Protein AF-A0A5J4URF2-F1 (afdb_monomer_lite)

Structure (mmCIF, N/CA/C/O backbone):
data_AF-A0A5J4URF2-F1
#
_entry.id   AF-A0A5J4URF2-F1
#
loop_
_atom_site.group_PDB
_atom_site.id
_atom_site.type_symbol
_atom_site.label_atom_id
_atom_site.label_alt_id
_atom_site.label_comp_id
_atom_site.label_asym_id
_atom_site.label_entity_id
_atom_site.label_seq_id
_atom_site.pdbx_PDB_ins_code
_atom_site.Cartn_x
_atom_site.Cartn_y
_atom_site.Cartn_z
_atom_site.occupancy
_atom_site.B_iso_or_equiv
_atom_site.auth_seq_id
_atom_site.auth_comp_id
_atom_site.auth_asym_id
_atom_site.auth_atom_id
_atom_site.pdbx_PDB_model_num
ATOM 1 N N . MET A 1 1 ? 45.877 13.436 46.950 1.00 54.88 1 MET A N 1
ATOM 2 C CA . MET A 1 1 ? 46.462 13.898 45.671 1.00 54.88 1 MET A CA 1
ATOM 3 C C . MET A 1 1 ? 46.205 12.931 44.508 1.00 54.88 1 MET A C 1
ATOM 5 O O . MET A 1 1 ? 45.779 13.391 43.462 1.00 54.88 1 MET A O 1
ATOM 9 N N . ASN A 1 2 ? 46.354 11.608 44.682 1.00 59.88 2 ASN A N 1
ATOM 10 C CA . ASN A 1 2 ? 46.190 10.628 43.587 1.00 59.88 2 ASN A CA 1
ATOM 11 C C . ASN A 1 2 ? 44.758 10.496 43.010 1.00 59.88 2 ASN A C 1
ATOM 13 O O . ASN A 1 2 ? 44.591 10.401 41.800 1.00 59.88 2 ASN A O 1
ATOM 17 N N . LYS A 1 3 ? 43.712 10.556 43.850 1.00 59.31 3 LYS A N 1
ATOM 18 C CA . LYS A 1 3 ? 42.309 10.376 43.410 1.00 59.31 3 LYS A CA 1
ATOM 19 C C . LYS A 1 3 ? 41.793 11.501 42.500 1.00 59.31 3 LYS A C 1
ATOM 21 O O . LYS A 1 3 ? 41.045 11.244 41.567 1.00 59.31 3 LYS A O 1
ATOM 26 N N . THR A 1 4 ? 42.225 12.736 42.748 1.00 60.03 4 THR A N 1
ATOM 27 C CA . THR A 1 4 ? 41.824 13.920 41.971 1.00 60.03 4 THR A CA 1
ATOM 28 C C . THR A 1 4 ? 42.424 13.900 40.563 1.00 60.03 4 THR A C 1
ATOM 30 O O . THR A 1 4 ? 41.741 14.211 39.598 1.00 60.03 4 THR A O 1
ATOM 33 N N . ILE A 1 5 ? 43.679 13.458 40.426 1.00 67.00 5 ILE A N 1
ATOM 34 C CA . ILE A 1 5 ? 44.355 13.325 39.124 1.00 67.00 5 ILE A CA 1
ATOM 35 C C . ILE A 1 5 ? 43.702 12.221 38.277 1.00 67.00 5 ILE A C 1
ATOM 37 O O . ILE A 1 5 ? 43.545 12.377 37.068 1.00 67.00 5 ILE A O 1
ATOM 41 N N . GLN A 1 6 ? 43.280 11.123 38.910 1.00 63.72 6 GLN A N 1
ATOM 42 C CA . GLN A 1 6 ? 42.566 10.032 38.241 1.00 63.72 6 GLN A CA 1
ATOM 43 C C . GLN A 1 6 ? 41.174 10.452 37.751 1.00 63.72 6 GLN A C 1
ATOM 45 O O . GLN A 1 6 ? 40.788 10.083 36.648 1.00 63.72 6 GLN A O 1
ATOM 50 N N . PHE A 1 7 ? 40.457 11.271 38.528 1.00 68.81 7 PHE A N 1
ATOM 51 C CA . PHE A 1 7 ? 39.162 11.827 38.129 1.00 68.81 7 PHE A CA 1
ATOM 52 C C . PHE A 1 7 ? 39.271 12.687 36.859 1.00 68.81 7 PHE A C 1
ATOM 54 O O . PHE A 1 7 ? 38.557 12.439 35.893 1.00 68.81 7 PHE A O 1
ATOM 61 N N . PHE A 1 8 ? 40.223 13.627 36.815 1.00 66.50 8 PHE A N 1
ATOM 62 C CA . PHE A 1 8 ? 40.416 14.489 35.642 1.00 66.50 8 PHE A CA 1
ATOM 63 C C . PHE A 1 8 ? 40.902 13.731 34.400 1.00 66.50 8 PHE A C 1
ATOM 65 O O . PHE A 1 8 ? 40.504 14.076 33.291 1.00 66.50 8 PHE A O 1
ATOM 72 N N . ARG A 1 9 ? 41.722 12.680 34.562 1.00 67.50 9 ARG A N 1
ATOM 73 C CA . ARG A 1 9 ? 42.101 11.799 33.442 1.00 67.50 9 ARG A CA 1
ATOM 74 C C . ARG A 1 9 ? 40.901 11.049 32.875 1.00 67.50 9 ARG A C 1
ATOM 76 O O . ARG A 1 9 ? 40.710 11.062 31.667 1.00 67.50 9 ARG A O 1
ATOM 83 N N . ASN A 1 10 ? 40.080 10.457 33.740 1.00 70.75 10 ASN A N 1
ATOM 84 C CA . ASN A 1 10 ? 38.896 9.721 33.305 1.00 70.75 10 ASN A CA 1
ATOM 85 C C . ASN A 1 10 ? 37.892 10.641 32.597 1.00 70.75 10 ASN A C 1
ATOM 87 O O . ASN A 1 10 ? 37.357 10.256 31.564 1.00 70.75 10 ASN A O 1
ATOM 91 N N . GLN A 1 11 ? 37.688 11.859 33.111 1.00 73.12 11 GLN A N 1
ATOM 92 C CA . GLN A 1 11 ? 36.811 12.853 32.492 1.00 73.12 11 GLN A CA 1
ATOM 93 C C . GLN A 1 11 ? 37.327 13.291 31.112 1.00 73.12 11 GLN A C 1
ATOM 95 O O . GLN A 1 11 ? 36.562 13.332 30.154 1.00 73.12 11 GLN A O 1
ATOM 100 N N . TYR A 1 12 ? 38.635 13.538 30.981 1.00 75.50 12 TYR A N 1
ATOM 101 C CA . TYR A 1 12 ? 39.245 13.883 29.695 1.00 75.50 12 TYR A CA 1
ATOM 102 C C . TYR A 1 12 ? 39.128 12.744 28.668 1.00 75.50 12 TYR A C 1
ATOM 104 O O . TYR A 1 12 ? 38.829 12.991 27.501 1.00 75.50 12 TYR A O 1
ATOM 112 N N . ASP A 1 13 ? 39.316 11.493 29.096 1.00 77.00 13 ASP A N 1
ATOM 113 C CA . ASP A 1 13 ? 39.158 10.316 28.234 1.00 77.00 13 ASP A CA 1
ATOM 114 C C . ASP A 1 13 ? 37.695 10.110 27.792 1.00 77.00 13 ASP A C 1
ATOM 116 O O . ASP A 1 13 ? 37.441 9.676 26.662 1.00 77.00 13 ASP A O 1
A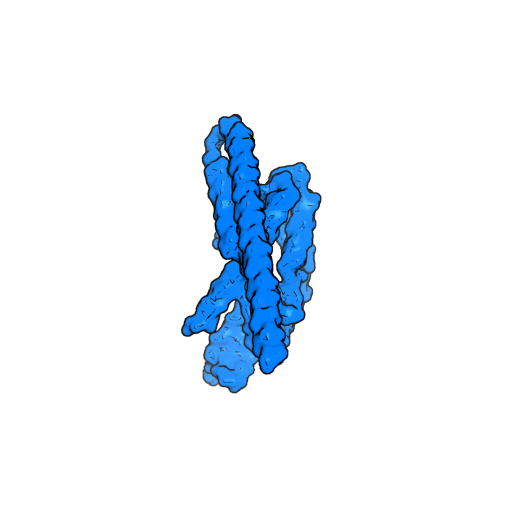TOM 120 N N . GLU A 1 14 ? 36.726 10.437 28.651 1.00 75.38 14 GLU A N 1
ATOM 121 C CA . GLU A 1 14 ? 35.294 10.420 28.329 1.00 75.38 14 GLU A CA 1
ATOM 122 C C . GLU A 1 14 ? 34.916 11.518 27.329 1.00 75.38 14 GLU A C 1
ATOM 124 O O . GLU A 1 14 ? 34.272 11.239 26.314 1.00 75.38 14 GLU A O 1
ATOM 129 N N . ASP A 1 15 ? 35.381 12.746 27.557 1.00 79.56 15 ASP A N 1
ATOM 130 C CA . ASP A 1 15 ? 35.155 13.881 26.662 1.00 79.56 15 ASP A CA 1
ATOM 131 C C . ASP A 1 15 ? 35.771 13.629 25.279 1.00 79.56 15 ASP A C 1
ATOM 133 O O . ASP A 1 15 ? 35.144 13.898 24.249 1.00 79.56 15 ASP A O 1
ATOM 137 N N . LEU A 1 16 ? 36.961 13.022 25.234 1.00 81.62 16 LEU A N 1
ATOM 138 C CA . LEU A 1 16 ? 37.627 12.655 23.987 1.00 81.62 16 LEU A CA 1
ATOM 139 C C . LEU A 1 16 ? 36.856 11.568 23.220 1.00 81.62 16 LEU A C 1
ATOM 141 O O . LEU A 1 16 ? 36.752 11.635 21.991 1.00 81.62 16 LEU A O 1
ATOM 145 N N . LYS A 1 17 ? 36.283 10.578 23.918 1.00 78.56 17 LYS A N 1
ATOM 146 C CA . LYS A 1 17 ? 35.405 9.562 23.307 1.00 78.56 17 LYS A CA 1
ATOM 147 C C . LYS A 1 17 ? 34.120 10.182 22.766 1.00 78.56 17 LYS A C 1
ATOM 149 O O . LYS A 1 17 ? 33.736 9.889 21.634 1.00 78.56 17 LYS A O 1
ATOM 154 N N . ASN A 1 18 ? 33.490 11.067 23.534 1.00 80.81 18 ASN A N 1
ATOM 155 C CA . ASN A 1 18 ? 32.271 11.760 23.125 1.00 80.81 18 ASN A CA 1
ATOM 156 C C . ASN A 1 18 ? 32.508 12.659 21.905 1.00 80.81 18 ASN A C 1
ATOM 158 O O . ASN A 1 18 ? 31.684 12.687 20.991 1.00 80.81 18 ASN A O 1
ATOM 162 N N . TYR A 1 19 ? 33.652 13.343 21.847 1.00 78.06 19 TYR A N 1
ATOM 163 C CA . TYR A 1 19 ? 34.042 14.158 20.698 1.00 78.06 19 TYR A CA 1
ATOM 164 C C . TYR A 1 19 ? 34.224 13.321 19.423 1.00 78.06 19 TYR A C 1
ATOM 166 O O . TYR A 1 19 ? 33.688 13.670 18.372 1.00 78.06 19 TYR A O 1
ATOM 174 N N . ARG A 1 20 ? 34.906 12.170 19.517 1.00 79.19 20 ARG A N 1
ATOM 175 C CA . ARG A 1 20 ? 35.065 11.243 18.380 1.00 79.19 20 ARG A CA 1
ATOM 176 C C . ARG A 1 20 ? 33.725 10.706 17.884 1.00 79.19 20 ARG A C 1
ATOM 178 O O . ARG A 1 20 ? 33.489 10.695 16.681 1.00 79.19 20 ARG A O 1
ATOM 185 N N . LYS A 1 21 ? 32.834 10.336 18.808 1.00 80.19 21 LYS A N 1
ATOM 186 C CA . LYS A 1 21 ? 31.489 9.849 18.478 1.00 80.19 21 LYS A CA 1
ATOM 187 C C . LYS A 1 21 ? 30.651 10.918 17.767 1.00 80.19 21 LYS A C 1
ATOM 189 O O . LYS A 1 21 ? 29.946 10.607 16.816 1.00 80.19 21 LYS A O 1
ATOM 194 N N . LYS A 1 22 ? 30.764 12.187 18.179 1.00 74.50 22 LYS A N 1
ATOM 195 C CA . LYS A 1 22 ? 30.105 13.310 17.489 1.00 74.50 22 LYS A CA 1
ATOM 196 C C . LYS A 1 22 ? 30.610 13.490 16.056 1.00 74.50 22 LYS A C 1
ATOM 198 O O . LYS A 1 22 ? 29.785 13.638 15.163 1.00 74.50 22 LYS A O 1
ATOM 203 N N . GLN A 1 23 ? 31.923 13.415 15.827 1.00 76.81 23 GLN A N 1
ATOM 204 C CA . GLN A 1 23 ? 32.483 13.504 14.471 1.00 76.81 23 GLN A CA 1
ATOM 205 C C . GLN A 1 23 ? 32.052 12.342 13.568 1.00 76.81 23 GLN A C 1
ATOM 207 O O . GLN A 1 23 ? 31.897 12.512 12.364 1.00 76.81 23 GLN A O 1
ATOM 212 N N . GLU A 1 24 ? 31.886 11.146 14.128 1.00 79.19 24 GLU A N 1
ATOM 213 C CA . GLU A 1 24 ? 31.418 9.979 13.380 1.00 79.19 24 GLU A CA 1
ATOM 214 C C . GLU A 1 24 ? 29.965 10.154 12.923 1.00 79.19 24 GLU A C 1
ATOM 216 O O . GLU A 1 24 ? 29.691 10.034 11.734 1.00 79.19 24 GLU A O 1
ATOM 221 N N . ILE A 1 25 ? 29.084 10.601 13.824 1.00 79.00 25 ILE A N 1
ATOM 222 C CA . ILE A 1 25 ? 27.684 10.931 13.506 1.00 79.00 25 ILE A CA 1
ATOM 223 C C . ILE A 1 25 ? 27.591 12.046 12.453 1.00 79.00 25 ILE A C 1
ATOM 225 O O . ILE A 1 25 ? 26.731 12.016 11.576 1.00 79.00 25 ILE A O 1
ATOM 229 N N . GLU A 1 26 ? 28.451 13.060 12.538 1.00 76.00 26 GLU A N 1
ATOM 230 C CA . GLU A 1 26 ? 28.446 14.179 11.592 1.00 76.00 26 GLU A CA 1
ATOM 231 C C . GLU A 1 26 ? 28.886 13.744 10.187 1.00 76.00 26 GLU A C 1
ATOM 233 O O . GLU A 1 26 ? 28.247 14.122 9.204 1.00 76.00 26 GLU A O 1
ATOM 238 N N . ARG A 1 27 ? 29.891 12.862 10.097 1.00 79.25 27 ARG A N 1
ATOM 239 C CA . ARG A 1 27 ? 30.307 12.239 8.831 1.00 79.25 27 ARG A CA 1
ATOM 240 C C . ARG A 1 27 ? 29.228 11.338 8.243 1.00 79.25 27 ARG A C 1
ATOM 242 O O . ARG A 1 27 ? 28.993 11.393 7.042 1.00 79.25 27 ARG A O 1
ATOM 249 N N . GLU A 1 28 ? 28.539 10.548 9.062 1.00 77.06 28 GLU A N 1
ATOM 250 C CA . GLU A 1 28 ? 27.417 9.724 8.594 1.00 77.06 28 GLU A CA 1
ATOM 251 C C . GLU A 1 28 ? 26.283 10.585 8.021 1.00 77.06 28 GLU A C 1
ATOM 253 O O . GLU A 1 28 ? 25.769 10.293 6.943 1.00 77.06 28 GLU A O 1
ATOM 258 N N . LYS A 1 29 ? 25.947 11.702 8.678 1.00 73.38 29 LYS A N 1
ATOM 259 C CA . LYS A 1 29 ? 24.957 12.665 8.165 1.00 73.38 29 LYS A CA 1
ATOM 260 C C . LYS A 1 29 ? 25.388 13.332 6.860 1.00 73.38 29 LYS A C 1
ATOM 262 O O . LYS A 1 29 ? 24.538 13.731 6.068 1.00 73.38 29 LYS A O 1
ATOM 267 N N . GLU A 1 30 ? 26.682 13.535 6.649 1.00 80.50 30 GLU A N 1
ATOM 268 C CA . GLU A 1 30 ? 27.214 14.083 5.399 1.00 80.50 30 GLU A CA 1
ATOM 269 C C . GLU A 1 30 ? 27.153 13.061 4.260 1.00 80.50 30 GLU A C 1
ATOM 271 O O . GLU A 1 30 ? 26.640 13.385 3.193 1.00 80.50 30 GLU A O 1
ATOM 276 N N . ILE A 1 31 ? 27.543 11.811 4.518 1.00 80.81 31 ILE A N 1
ATOM 277 C CA . ILE A 1 31 ? 27.424 10.702 3.558 1.00 80.81 31 ILE A CA 1
ATOM 278 C C . ILE A 1 31 ? 25.964 10.489 3.149 1.00 80.81 31 ILE A C 1
ATOM 280 O O . ILE A 1 31 ? 25.669 10.304 1.970 1.00 80.81 31 ILE A O 1
ATOM 284 N N . GLU A 1 32 ? 25.042 10.550 4.108 1.00 71.12 32 GLU A N 1
ATOM 285 C CA . GLU A 1 32 ? 23.613 10.407 3.841 1.00 71.12 32 GLU A CA 1
ATOM 286 C C . GLU A 1 32 ? 23.074 11.569 2.990 1.00 71.12 32 GLU A C 1
ATOM 288 O O . GLU A 1 32 ? 22.321 11.345 2.043 1.00 71.12 32 GLU A O 1
ATOM 293 N N . ARG A 1 33 ? 23.521 12.809 3.244 1.00 72.69 33 ARG A N 1
ATOM 294 C CA . ARG A 1 33 ? 23.188 13.966 2.394 1.00 72.69 33 ARG A CA 1
ATOM 295 C C . ARG A 1 33 ? 23.733 13.813 0.974 1.00 72.69 33 ARG A C 1
ATOM 297 O O . ARG A 1 33 ? 23.005 14.068 0.020 1.00 72.69 33 ARG A O 1
ATOM 304 N N . GLU A 1 34 ? 24.979 13.371 0.815 1.00 81.75 34 GLU A N 1
ATOM 305 C CA . GLU A 1 34 ? 25.562 13.117 -0.508 1.00 81.75 34 GLU A CA 1
ATOM 306 C C . GLU A 1 34 ? 24.853 11.991 -1.260 1.00 81.75 34 GLU A C 1
ATOM 308 O O . GLU A 1 34 ? 24.738 12.039 -2.485 1.00 81.75 34 GLU A O 1
ATOM 313 N N . ARG A 1 35 ? 24.405 10.958 -0.543 1.00 75.69 35 ARG A N 1
ATOM 314 C CA . ARG A 1 35 ? 23.642 9.853 -1.120 1.00 75.69 35 ARG A CA 1
ATOM 315 C C . ARG A 1 35 ? 22.287 10.336 -1.620 1.00 75.69 35 ARG A C 1
ATOM 317 O O . ARG A 1 35 ? 21.949 10.061 -2.765 1.00 75.69 35 ARG A O 1
ATOM 324 N N . GLN A 1 36 ? 21.574 11.114 -0.806 1.00 66.12 36 GLN A N 1
ATOM 325 C CA . GLN A 1 36 ? 20.305 11.738 -1.191 1.00 66.12 36 GLN A CA 1
ATOM 326 C C . GLN A 1 36 ? 20.483 12.670 -2.394 1.00 66.12 36 GLN A C 1
ATOM 328 O O . GLN A 1 36 ? 19.681 12.633 -3.327 1.00 66.12 36 GLN A O 1
ATOM 333 N N . GLN A 1 37 ? 21.567 13.451 -2.426 1.00 68.06 37 GLN A N 1
ATOM 334 C CA . GLN A 1 37 ? 21.877 14.302 -3.572 1.00 68.06 37 GLN A CA 1
ATOM 335 C C . GLN A 1 37 ? 22.146 13.471 -4.833 1.00 68.06 37 GLN A C 1
ATOM 337 O O . GLN A 1 37 ? 21.562 13.744 -5.875 1.00 68.06 37 GLN A O 1
ATOM 342 N N . ARG A 1 38 ? 22.958 12.409 -4.741 1.00 76.62 38 ARG A N 1
ATOM 343 C CA . ARG A 1 38 ? 23.235 11.511 -5.874 1.00 76.62 38 ARG A CA 1
ATOM 344 C C . ARG A 1 38 ? 21.986 10.804 -6.390 1.00 76.62 38 ARG A C 1
ATOM 346 O O . ARG A 1 38 ? 21.808 10.714 -7.599 1.00 76.62 38 ARG A O 1
ATOM 353 N N . GLU A 1 39 ? 21.115 10.330 -5.504 1.00 69.38 39 GLU A N 1
ATOM 354 C CA . GLU A 1 39 ? 19.833 9.735 -5.899 1.00 69.38 39 GLU A CA 1
ATOM 355 C C . GLU A 1 39 ? 18.937 10.754 -6.615 1.00 69.38 39 GLU A C 1
ATOM 357 O O . GLU A 1 39 ? 18.297 10.416 -7.614 1.00 69.38 39 GLU A O 1
ATOM 362 N N . THR A 1 40 ? 18.941 12.008 -6.155 1.00 59.03 40 THR A N 1
ATOM 363 C CA . THR A 1 40 ? 18.223 13.118 -6.801 1.00 59.03 40 THR A CA 1
ATOM 364 C C . THR A 1 40 ? 18.793 13.410 -8.191 1.00 59.03 40 THR A C 1
ATOM 366 O O . THR A 1 40 ? 18.040 13.498 -9.160 1.00 59.03 40 THR A O 1
ATOM 369 N N . ASP A 1 41 ? 20.117 13.486 -8.322 1.00 70.06 41 ASP A N 1
ATOM 370 C CA . ASP A 1 41 ? 20.798 13.771 -9.588 1.00 70.06 41 ASP A CA 1
ATOM 371 C C . ASP A 1 41 ? 20.610 12.630 -10.605 1.00 70.06 41 ASP A C 1
ATOM 373 O O . ASP A 1 41 ? 20.334 12.873 -11.782 1.00 70.06 41 ASP A O 1
ATOM 377 N N . GLU A 1 42 ? 20.691 11.370 -10.166 1.00 71.25 42 GLU A N 1
ATOM 378 C CA . GLU A 1 42 ? 20.388 10.210 -11.012 1.00 71.25 42 GLU A CA 1
ATOM 379 C C . GLU A 1 42 ? 18.920 10.183 -11.446 1.00 71.25 42 GLU A C 1
ATOM 381 O O . GLU A 1 42 ? 18.619 9.828 -12.589 1.00 71.25 42 GLU A O 1
ATOM 386 N N . ARG A 1 43 ? 17.994 10.575 -10.562 1.00 64.25 43 ARG A N 1
ATOM 387 C CA . ARG A 1 43 ? 16.570 10.701 -10.894 1.00 64.25 43 ARG A CA 1
ATOM 388 C C . ARG A 1 43 ? 16.341 11.797 -11.937 1.00 64.25 43 ARG A C 1
ATOM 390 O O . ARG A 1 43 ? 15.666 11.530 -12.930 1.00 64.25 43 ARG A O 1
ATOM 397 N N . LEU A 1 44 ? 16.954 12.970 -11.776 1.00 59.72 44 LEU A N 1
ATOM 398 C CA . LEU A 1 44 ? 16.900 14.058 -12.760 1.00 59.72 44 LEU A CA 1
ATOM 399 C C . LEU A 1 44 ? 17.482 13.633 -14.110 1.00 59.72 44 LEU A C 1
ATOM 401 O O . LEU A 1 44 ? 16.908 13.934 -15.155 1.00 59.72 44 LEU A O 1
ATOM 405 N N . LYS A 1 45 ? 18.581 12.873 -14.103 1.00 65.19 45 LYS A N 1
ATOM 406 C CA . LYS A 1 45 ? 19.173 12.325 -15.325 1.00 65.19 45 LYS A CA 1
ATOM 407 C C . LYS A 1 45 ? 18.225 11.350 -16.034 1.00 65.19 45 LYS A C 1
ATOM 409 O O . LYS A 1 45 ? 18.013 11.488 -17.236 1.00 65.19 45 LYS A O 1
ATOM 414 N N . ARG A 1 46 ? 17.600 10.421 -15.300 1.00 67.94 46 ARG A N 1
ATOM 415 C CA . ARG A 1 46 ? 16.587 9.498 -15.853 1.00 67.94 46 ARG A CA 1
ATOM 416 C C . ARG A 1 46 ? 15.369 10.244 -16.404 1.00 67.94 46 ARG A C 1
ATOM 418 O O . ARG A 1 46 ? 14.835 9.855 -17.438 1.00 67.94 46 ARG A O 1
ATOM 425 N N . MET A 1 47 ? 14.944 11.319 -15.740 1.00 56.44 47 MET A N 1
ATOM 426 C CA . MET A 1 47 ? 13.866 12.184 -16.222 1.00 56.44 47 MET A CA 1
ATOM 427 C C . MET A 1 47 ? 14.252 12.887 -17.530 1.00 56.44 47 MET A C 1
ATOM 429 O O . MET A 1 47 ? 13.458 12.894 -18.464 1.00 56.44 47 MET A O 1
ATOM 433 N N . ALA A 1 48 ? 15.469 13.428 -17.631 1.00 62.91 48 ALA A N 1
ATOM 434 C CA . ALA A 1 48 ? 15.965 14.070 -18.850 1.00 62.91 48 ALA A CA 1
ATOM 435 C C . ALA A 1 48 ? 16.062 13.091 -20.034 1.00 62.91 48 ALA A C 1
ATOM 437 O O . ALA A 1 48 ? 15.673 13.421 -21.152 1.00 62.91 48 ALA A O 1
ATOM 438 N N . GLU A 1 49 ? 16.524 11.863 -19.788 1.00 65.75 49 GLU A N 1
ATOM 439 C CA . GLU A 1 49 ? 16.579 10.806 -20.807 1.00 65.75 49 GLU A CA 1
ATOM 440 C C . GLU A 1 49 ? 15.173 10.395 -21.287 1.00 65.75 49 GLU A C 1
ATOM 442 O O . GLU A 1 49 ? 14.978 10.121 -22.471 1.00 65.75 49 GLU A O 1
ATOM 447 N N . ARG A 1 50 ? 14.172 10.410 -20.394 1.00 59.84 50 ARG A N 1
ATOM 448 C CA . ARG A 1 50 ? 12.760 10.157 -20.733 1.00 59.84 50 ARG A CA 1
ATOM 449 C C . ARG A 1 50 ? 12.108 11.322 -21.479 1.00 59.84 50 ARG A C 1
ATOM 451 O O . ARG A 1 50 ? 11.393 11.070 -22.441 1.00 59.84 50 ARG A O 1
ATOM 458 N N . LEU A 1 51 ? 12.384 12.566 -21.079 1.00 54.78 51 LEU A N 1
ATOM 459 C CA . LEU A 1 51 ? 11.964 13.788 -21.781 1.00 54.78 51 LEU A CA 1
ATOM 460 C C . LEU A 1 51 ? 12.379 13.731 -23.257 1.00 54.78 51 LEU A C 1
ATOM 462 O O . LEU A 1 51 ? 11.547 13.895 -24.143 1.00 54.78 51 LEU A O 1
ATOM 466 N N . PHE A 1 52 ? 13.640 13.377 -23.511 1.00 59.91 52 PHE A N 1
ATOM 467 C CA . PHE A 1 52 ? 14.178 13.239 -24.864 1.00 59.91 52 PHE A CA 1
ATOM 468 C C . PHE A 1 52 ? 13.498 12.129 -25.686 1.00 59.91 52 PHE A C 1
ATOM 470 O O . PHE A 1 52 ? 13.333 12.259 -26.898 1.00 59.91 52 PHE A O 1
ATOM 477 N N . ALA A 1 53 ? 13.096 11.028 -25.045 1.00 58.19 53 ALA A N 1
ATOM 478 C CA . ALA A 1 53 ? 12.394 9.931 -25.713 1.00 58.19 53 ALA A CA 1
ATOM 479 C C . ALA A 1 53 ? 10.925 10.265 -26.039 1.00 58.19 53 ALA A C 1
ATOM 481 O O . ALA A 1 53 ? 10.382 9.721 -26.998 1.00 58.19 53 ALA A O 1
ATOM 482 N N . LEU A 1 54 ? 10.297 11.147 -25.254 1.00 49.56 54 LEU A N 1
ATOM 483 C CA . LEU A 1 54 ? 8.882 11.514 -25.371 1.00 49.56 54 LEU A CA 1
ATOM 484 C C . LEU A 1 54 ? 8.633 12.734 -26.275 1.00 49.56 54 LEU A C 1
ATOM 486 O O . LEU A 1 54 ? 7.545 12.854 -26.823 1.00 49.56 54 LEU A O 1
ATOM 490 N N . GLU A 1 55 ? 9.635 13.592 -26.512 1.00 51.69 55 GLU A N 1
ATOM 491 C CA . GLU A 1 55 ? 9.577 14.691 -27.503 1.00 51.69 55 GLU A CA 1
ATOM 492 C C . GLU A 1 55 ? 9.326 14.215 -28.954 1.00 51.69 55 GLU A C 1
ATOM 494 O O . GLU A 1 55 ? 9.110 15.033 -29.848 1.00 51.69 55 GLU A O 1
ATOM 499 N N . GLN A 1 56 ? 9.351 12.902 -29.207 1.00 57.44 56 GLN A N 1
ATOM 500 C CA . GLN A 1 56 ? 9.148 12.299 -30.527 1.00 57.44 56 GLN A CA 1
ATOM 501 C C . GLN A 1 56 ? 7.669 12.010 -30.881 1.00 57.44 56 GLN A C 1
ATOM 503 O O . GLN A 1 56 ? 7.415 11.571 -32.002 1.00 57.44 56 GLN A O 1
ATOM 508 N N . GLU A 1 57 ? 6.687 12.271 -30.003 1.00 50.16 57 GLU A N 1
ATOM 509 C CA . GLU A 1 57 ? 5.247 12.087 -30.296 1.00 50.16 57 GLU A CA 1
ATOM 510 C C . GLU A 1 57 ? 4.391 13.307 -29.875 1.00 50.16 57 GLU A C 1
ATOM 512 O O . GLU A 1 57 ? 4.605 13.847 -28.788 1.00 50.16 57 GLU A O 1
ATOM 517 N N . PRO A 1 58 ? 3.418 13.775 -30.693 1.00 54.62 58 PRO A N 1
ATOM 518 C CA . PRO A 1 58 ? 2.610 14.946 -30.358 1.00 54.62 58 PRO A CA 1
ATOM 519 C C . PRO A 1 58 ? 1.290 14.612 -29.630 1.00 54.62 58 PRO A C 1
ATOM 521 O O . PRO A 1 58 ? 0.678 13.568 -29.847 1.00 54.62 58 PRO A O 1
ATOM 524 N N . ASP A 1 59 ? 0.828 15.603 -28.858 1.00 49.06 59 ASP A N 1
ATOM 525 C CA . ASP A 1 59 ? -0.548 15.858 -28.392 1.00 49.06 59 ASP A CA 1
ATOM 526 C C . ASP A 1 59 ? -1.133 15.015 -27.239 1.00 49.06 59 ASP A C 1
ATOM 528 O O . ASP A 1 59 ? -2.180 14.389 -27.344 1.00 49.06 59 ASP A O 1
ATOM 532 N N . ILE A 1 60 ? -0.471 15.096 -26.086 1.00 53.94 60 ILE A N 1
ATOM 533 C CA . ILE A 1 60 ? -0.934 15.480 -24.731 1.00 53.94 60 ILE A CA 1
ATOM 534 C C . ILE A 1 60 ? 0.397 15.760 -24.018 1.00 53.94 60 ILE A C 1
ATOM 536 O O . ILE A 1 60 ? 1.392 15.109 -24.337 1.00 53.94 60 ILE A O 1
ATOM 540 N N . ASN A 1 61 ? 0.489 16.699 -23.073 1.00 57.81 61 ASN A N 1
ATOM 541 C CA . ASN A 1 61 ? 1.718 16.817 -22.279 1.00 57.81 61 ASN A CA 1
ATOM 542 C C . ASN A 1 61 ? 1.789 15.661 -21.257 1.00 57.81 61 ASN A C 1
ATOM 544 O O . ASN A 1 61 ? 1.745 15.854 -20.047 1.00 57.81 61 ASN A O 1
ATOM 548 N N . ILE A 1 62 ? 1.788 14.429 -21.781 1.00 56.97 62 ILE A N 1
ATOM 549 C CA . ILE A 1 62 ? 1.900 13.155 -21.076 1.00 56.97 62 ILE A CA 1
ATOM 550 C C . ILE A 1 62 ? 3.164 13.221 -20.235 1.00 56.97 62 ILE A C 1
ATOM 552 O O . ILE A 1 62 ? 3.163 12.809 -19.089 1.00 56.97 62 ILE A O 1
ATOM 556 N N . VAL A 1 63 ? 4.209 13.836 -20.777 1.00 58.75 63 VAL A N 1
ATOM 557 C CA . VAL A 1 63 ? 5.456 14.122 -20.082 1.00 58.75 63 VAL A CA 1
ATOM 558 C C . VAL A 1 63 ? 5.235 14.920 -18.796 1.00 58.75 63 VAL A C 1
ATOM 560 O O . VAL A 1 63 ? 5.669 14.467 -17.740 1.00 58.75 63 VAL A O 1
ATOM 563 N N . ASP A 1 64 ? 4.541 16.058 -18.858 1.00 61.22 64 ASP A N 1
ATOM 564 C CA . ASP A 1 64 ? 4.252 16.872 -17.674 1.00 61.22 64 ASP A CA 1
ATOM 565 C C . ASP A 1 64 ? 3.341 16.138 -16.688 1.00 61.22 64 ASP A C 1
ATOM 567 O O . ASP A 1 64 ? 3.601 16.175 -15.491 1.00 61.22 64 ASP A O 1
ATOM 571 N N . LEU A 1 65 ? 2.332 15.404 -17.166 1.00 62.78 65 LEU A N 1
ATOM 572 C CA . LEU A 1 65 ? 1.449 14.614 -16.300 1.00 62.78 65 LEU A CA 1
ATOM 573 C C . LEU A 1 65 ? 2.212 13.503 -15.558 1.00 62.78 65 LEU A C 1
ATOM 575 O O . LEU A 1 65 ? 2.035 13.309 -14.357 1.00 62.78 65 LEU A O 1
ATOM 579 N N . LEU A 1 66 ? 3.083 12.783 -16.266 1.00 64.94 66 LEU A N 1
ATOM 580 C CA . LEU A 1 66 ? 3.921 11.735 -15.685 1.00 64.94 66 LEU A CA 1
ATOM 581 C C . LEU A 1 66 ? 4.937 12.304 -14.706 1.00 64.94 66 LEU A C 1
ATOM 583 O O . LEU A 1 66 ? 5.174 11.713 -13.655 1.00 64.94 66 LEU A O 1
ATOM 587 N N . LYS A 1 67 ? 5.498 13.467 -15.029 1.00 66.69 67 LYS A N 1
ATOM 588 C CA . LYS A 1 67 ? 6.361 14.219 -14.130 1.00 66.69 67 LYS A CA 1
ATOM 589 C C . LYS A 1 67 ? 5.628 14.599 -12.845 1.00 66.69 67 LYS A C 1
ATOM 591 O O . LYS A 1 67 ? 6.170 14.355 -11.775 1.00 66.69 67 LYS A O 1
ATOM 596 N N . THR A 1 68 ? 4.397 15.102 -12.936 1.00 67.31 68 THR A N 1
ATOM 597 C CA . THR A 1 68 ? 3.579 15.435 -11.763 1.00 67.31 68 THR A CA 1
ATOM 598 C C . THR A 1 68 ? 3.352 14.220 -10.867 1.00 67.31 68 THR A C 1
ATOM 600 O O . THR A 1 68 ? 3.635 14.299 -9.678 1.00 67.31 68 THR A O 1
ATOM 603 N N . PHE A 1 69 ? 2.941 13.075 -11.419 1.00 68.69 69 PHE A N 1
ATOM 604 C CA . PHE A 1 69 ? 2.748 11.866 -10.610 1.00 68.69 69 PHE A CA 1
ATOM 605 C C . PHE A 1 69 ? 4.046 11.370 -9.961 1.00 68.69 69 PHE A C 1
ATOM 607 O O . PHE A 1 69 ? 4.054 10.972 -8.796 1.00 68.69 69 PHE A O 1
ATOM 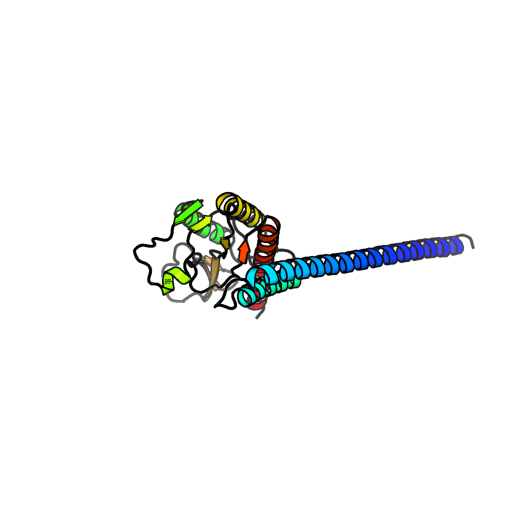614 N N . GLU A 1 70 ? 5.168 11.400 -10.683 1.00 74.44 70 GLU A N 1
ATOM 615 C CA . GLU A 1 70 ? 6.461 11.016 -10.110 1.00 74.44 70 GLU A CA 1
ATOM 616 C C . GLU A 1 70 ? 6.937 11.981 -9.019 1.00 74.44 70 GLU A C 1
ATOM 618 O O . GLU A 1 70 ? 7.554 11.534 -8.050 1.00 74.44 70 GLU A O 1
ATOM 623 N N . ASP A 1 71 ? 6.675 13.279 -9.171 1.00 75.69 71 ASP A N 1
ATOM 624 C CA . ASP A 1 71 ? 7.016 14.303 -8.186 1.00 75.69 71 ASP A CA 1
ATOM 625 C C . ASP A 1 71 ? 6.158 14.164 -6.924 1.00 75.69 71 ASP A C 1
ATOM 627 O O . ASP A 1 71 ? 6.722 14.067 -5.835 1.00 75.69 71 ASP A O 1
ATOM 631 N N . GLU A 1 72 ? 4.838 14.016 -7.055 1.00 76.62 72 GLU A N 1
ATOM 632 C CA . GLU A 1 72 ? 3.923 13.818 -5.923 1.00 76.62 72 GLU A CA 1
ATOM 633 C C . GLU A 1 72 ? 4.252 12.543 -5.123 1.00 76.62 72 GLU A C 1
ATOM 635 O O . GLU A 1 72 ? 4.315 12.575 -3.890 1.00 76.62 72 GLU A O 1
ATOM 640 N N . MET A 1 73 ? 4.529 11.414 -5.796 1.00 83.19 73 MET A N 1
ATOM 641 C CA . MET A 1 73 ? 4.928 10.190 -5.085 1.00 83.19 73 MET A CA 1
ATOM 642 C C . MET A 1 73 ? 6.216 10.412 -4.301 1.00 83.19 73 MET A C 1
ATOM 644 O O . MET A 1 73 ? 6.357 9.943 -3.172 1.00 83.19 73 MET A O 1
ATOM 648 N N . TRP A 1 74 ? 7.181 11.094 -4.914 1.00 84.00 74 TRP A N 1
ATOM 649 C CA . TRP A 1 74 ? 8.480 11.309 -4.302 1.00 84.00 74 TRP A CA 1
ATOM 650 C C . TRP A 1 74 ? 8.415 12.292 -3.135 1.00 84.00 74 TRP A C 1
ATOM 652 O O . TRP A 1 74 ? 9.109 12.090 -2.139 1.00 84.00 74 TRP A O 1
ATOM 662 N N . GLU A 1 75 ? 7.569 13.317 -3.224 1.00 84.31 75 GLU A N 1
ATOM 663 C CA . GLU A 1 75 ? 7.257 14.209 -2.109 1.00 84.31 75 GLU A CA 1
ATOM 664 C C . GLU A 1 75 ? 6.700 13.423 -0.924 1.00 84.31 75 GLU A C 1
ATOM 666 O O . GLU A 1 75 ? 7.235 13.544 0.178 1.00 84.31 75 GLU A O 1
ATOM 671 N N . MET A 1 76 ? 5.721 12.541 -1.153 1.00 83.69 76 MET A N 1
ATOM 672 C CA . MET A 1 76 ? 5.177 11.685 -0.097 1.00 83.69 76 MET A CA 1
ATOM 673 C C . MET A 1 76 ? 6.223 10.746 0.509 1.00 83.69 76 MET A C 1
ATOM 675 O O . MET A 1 76 ? 6.336 10.658 1.733 1.00 83.69 76 MET A O 1
ATOM 679 N N . ILE A 1 77 ? 7.018 10.074 -0.332 1.00 88.81 77 ILE A N 1
ATOM 680 C CA . ILE A 1 77 ? 8.097 9.190 0.130 1.00 88.81 77 ILE A CA 1
ATOM 681 C C . ILE A 1 77 ? 9.073 9.962 1.013 1.00 88.81 77 ILE A C 1
ATOM 683 O O . ILE A 1 77 ? 9.474 9.476 2.067 1.00 88.81 77 ILE A O 1
ATOM 687 N N . ASN A 1 78 ? 9.461 11.165 0.597 1.00 86.69 78 ASN A N 1
ATOM 688 C CA . ASN A 1 78 ? 10.426 11.965 1.333 1.00 86.69 78 ASN A CA 1
ATOM 689 C C . ASN A 1 78 ? 9.880 12.585 2.603 1.00 86.69 78 ASN A C 1
ATOM 691 O O . ASN A 1 78 ? 10.648 12.731 3.555 1.00 86.69 78 ASN A O 1
ATOM 695 N N . PHE A 1 79 ? 8.608 12.976 2.603 1.00 86.81 79 PHE A N 1
ATOM 696 C CA . PHE A 1 79 ? 7.955 13.524 3.779 1.00 86.81 79 PHE A CA 1
ATOM 697 C C . PHE A 1 79 ? 7.967 12.489 4.909 1.00 86.81 79 PHE A C 1
ATOM 699 O O . PHE A 1 79 ? 8.407 12.803 6.009 1.00 86.81 79 PHE A O 1
ATOM 706 N N . TYR A 1 80 ? 7.647 11.234 4.577 1.00 88.00 80 TYR A N 1
ATOM 707 C CA . TYR A 1 80 ? 7.530 10.120 5.522 1.00 88.00 80 TYR A CA 1
ATOM 708 C C . TYR A 1 80 ? 8.769 9.218 5.631 1.00 88.00 80 TYR A C 1
ATOM 710 O O . TYR A 1 80 ? 8.712 8.143 6.224 1.00 88.00 80 TYR A O 1
ATOM 718 N N . LYS A 1 81 ? 9.913 9.609 5.055 1.00 87.12 81 LYS A N 1
ATOM 719 C CA . LYS A 1 81 ? 11.084 8.715 4.906 1.00 87.12 81 LYS A CA 1
ATOM 720 C C . LYS A 1 81 ? 11.697 8.220 6.217 1.00 87.12 81 LYS A C 1
ATOM 722 O O . LYS A 1 81 ? 12.406 7.217 6.214 1.00 87.12 81 LYS A O 1
ATOM 727 N N . HIS A 1 82 ? 11.499 8.968 7.300 1.00 87.44 82 HIS A N 1
ATOM 728 C CA . HIS A 1 82 ?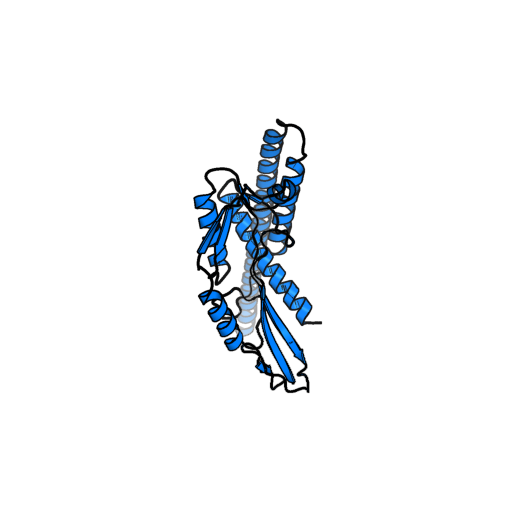 12.054 8.664 8.624 1.00 87.44 82 HIS A CA 1
ATOM 729 C C . HIS A 1 82 ? 11.010 8.102 9.585 1.00 87.44 82 HIS A C 1
ATOM 731 O O . HIS A 1 82 ? 11.371 7.671 10.683 1.00 87.44 82 HIS A O 1
ATOM 737 N N . ASP A 1 83 ? 9.748 8.099 9.170 1.00 88.50 83 ASP A N 1
ATOM 738 C CA . ASP A 1 83 ? 8.644 7.601 9.967 1.00 88.50 83 ASP A CA 1
ATOM 739 C C . ASP A 1 83 ? 8.510 6.092 9.794 1.00 88.50 83 ASP A C 1
ATOM 741 O O . ASP A 1 83 ? 9.008 5.479 8.845 1.00 88.50 83 ASP A O 1
ATOM 745 N N . GLN A 1 84 ? 7.871 5.466 10.772 1.00 88.62 84 GLN A N 1
ATOM 746 C CA . GLN A 1 84 ? 7.678 4.027 10.793 1.00 88.62 84 GLN A CA 1
ATOM 747 C C . GLN A 1 84 ? 6.201 3.736 10.961 1.00 88.62 84 GLN A C 1
ATOM 749 O O . GLN A 1 84 ? 5.529 4.355 11.784 1.00 88.62 84 GLN A O 1
ATOM 754 N N . ILE A 1 85 ? 5.720 2.754 1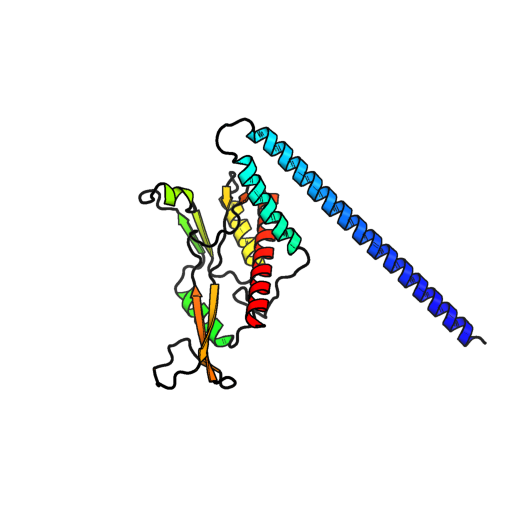0.203 1.00 88.81 85 ILE A N 1
ATOM 755 C CA . ILE A 1 85 ? 4.373 2.224 10.383 1.00 88.81 85 ILE A CA 1
ATOM 756 C C . ILE A 1 85 ? 4.274 1.668 11.803 1.00 88.81 85 ILE A C 1
ATOM 758 O O . ILE A 1 85 ? 5.062 0.808 12.206 1.00 88.81 85 ILE A O 1
ATOM 762 N N . ILE A 1 86 ? 3.298 2.163 12.557 1.00 87.94 86 ILE A N 1
ATOM 763 C CA . ILE A 1 86 ? 3.052 1.733 13.929 1.00 87.94 86 ILE A CA 1
ATOM 764 C C . ILE A 1 86 ? 2.345 0.376 13.887 1.00 87.94 86 ILE A C 1
ATOM 766 O O . ILE A 1 86 ? 1.259 0.245 13.322 1.00 87.94 86 ILE A O 1
ATOM 770 N N . GLU A 1 87 ? 2.944 -0.646 14.498 1.00 85.12 87 GLU A N 1
ATOM 771 C CA . GLU A 1 87 ? 2.336 -1.973 14.623 1.00 85.12 87 GLU A CA 1
ATOM 772 C C . GLU A 1 87 ? 1.560 -2.081 15.945 1.00 85.12 87 GLU A C 1
ATOM 774 O O . GLU A 1 87 ? 2.133 -2.269 17.020 1.00 85.12 87 GLU A O 1
ATOM 779 N N . TYR A 1 88 ? 0.231 -1.985 15.878 1.00 79.44 88 TYR A N 1
ATOM 780 C CA . TYR A 1 88 ? -0.651 -2.126 17.041 1.00 79.44 88 TYR A CA 1
ATOM 781 C C . TYR A 1 88 ? -0.913 -3.607 17.402 1.00 79.44 88 TYR A C 1
ATOM 783 O O . TYR A 1 88 ? -2.047 -4.067 17.381 1.00 79.44 88 TYR A O 1
ATOM 791 N N . GLY A 1 89 ? 0.121 -4.379 17.750 1.00 68.75 89 GLY A N 1
ATOM 792 C CA . GLY A 1 89 ? -0.021 -5.766 18.233 1.00 68.75 89 GLY A CA 1
ATOM 793 C C . GLY A 1 89 ? 0.071 -6.849 17.150 1.00 68.75 89 GLY A C 1
ATOM 794 O O . GLY A 1 89 ? 0.693 -6.646 16.113 1.00 68.75 89 GLY A O 1
ATOM 795 N N . ASN A 1 90 ? -0.486 -8.041 17.412 1.00 62.66 90 ASN A N 1
ATOM 796 C CA . ASN A 1 90 ? -0.358 -9.208 16.527 1.00 62.66 90 ASN A CA 1
ATOM 797 C C . ASN A 1 90 ? -1.588 -9.325 15.617 1.00 62.66 90 ASN A C 1
ATOM 799 O O . ASN A 1 90 ? -2.684 -9.627 16.089 1.00 62.66 90 ASN A O 1
ATOM 803 N N . LEU A 1 91 ? -1.426 -9.010 14.333 1.00 67.44 91 LEU A N 1
ATOM 804 C CA . LEU A 1 91 ? -2.534 -8.523 13.523 1.00 67.44 91 LEU A CA 1
ATOM 805 C C . LEU A 1 91 ? -2.753 -9.332 12.254 1.00 67.44 91 LEU A C 1
ATOM 807 O O . LEU A 1 91 ? -1.857 -9.494 11.433 1.00 67.44 91 LEU A O 1
ATOM 811 N N . ASP A 1 92 ? -3.997 -9.757 12.057 1.00 77.00 92 ASP A N 1
ATOM 812 C CA . ASP A 1 92 ? -4.487 -10.255 10.775 1.00 77.00 92 ASP A CA 1
ATOM 813 C C . ASP A 1 92 ? -4.817 -9.109 9.794 1.00 77.00 92 ASP A C 1
ATOM 815 O O . ASP A 1 92 ? -5.360 -9.365 8.723 1.00 77.00 92 ASP A O 1
ATOM 819 N N . MET A 1 93 ? -4.520 -7.848 10.131 1.00 86.56 93 MET A N 1
ATOM 820 C CA . MET A 1 93 ? -4.826 -6.657 9.326 1.00 86.56 93 MET A CA 1
ATOM 821 C C . MET A 1 93 ? -3.909 -5.476 9.682 1.00 86.56 93 MET A C 1
ATOM 823 O O . MET A 1 93 ? -3.413 -5.389 10.799 1.00 86.56 93 MET A O 1
ATOM 827 N N . ILE A 1 94 ? -3.730 -4.514 8.778 1.00 89.75 94 ILE A N 1
ATOM 828 C CA . ILE A 1 94 ? -3.013 -3.272 9.107 1.00 89.75 94 ILE A CA 1
ATOM 829 C C . ILE A 1 94 ? -3.923 -2.404 9.983 1.00 89.75 94 ILE A C 1
ATOM 831 O O . ILE A 1 94 ? -4.984 -1.973 9.535 1.00 89.75 94 ILE A O 1
ATOM 835 N N . LEU A 1 95 ? -3.522 -2.146 11.230 1.00 90.19 95 LEU A N 1
ATOM 836 C CA . LEU A 1 95 ? -4.250 -1.237 12.114 1.00 90.19 95 LEU A CA 1
ATOM 837 C C . LEU A 1 95 ? -3.740 0.190 11.968 1.00 90.19 95 LEU A C 1
ATOM 839 O O . LEU A 1 95 ? -2.544 0.453 12.089 1.00 90.19 95 LEU A O 1
ATOM 843 N N . LEU A 1 96 ? -4.672 1.117 11.767 1.00 88.88 96 LEU A N 1
ATOM 844 C CA . LEU A 1 96 ? -4.352 2.538 11.701 1.00 88.88 96 LEU A CA 1
ATOM 845 C C . LEU A 1 96 ? -4.376 3.220 13.080 1.00 88.88 96 LEU A C 1
ATOM 847 O O . LEU A 1 96 ? -3.740 4.245 13.281 1.00 88.88 96 LEU A O 1
ATOM 851 N N . THR A 1 97 ? -5.094 2.637 14.039 1.00 86.88 97 THR A N 1
ATOM 852 C CA . THR A 1 97 ? -5.156 3.069 15.440 1.00 86.88 97 THR A CA 1
ATOM 853 C C . THR A 1 97 ? -5.519 1.879 16.327 1.00 86.88 97 THR A C 1
ATOM 855 O O . THR A 1 97 ? -5.940 0.832 15.824 1.00 86.88 97 THR A O 1
ATOM 858 N N . GLN A 1 98 ? -5.379 2.024 17.645 1.00 86.44 98 GLN A N 1
ATOM 859 C CA . GLN A 1 98 ? -5.793 0.996 18.593 1.00 86.44 98 GLN A CA 1
ATOM 860 C C . GLN A 1 98 ? -7.329 0.972 18.708 1.00 86.44 98 GLN A C 1
ATOM 862 O O . GLN A 1 98 ? -7.927 1.970 19.119 1.00 86.44 98 GLN A O 1
ATOM 867 N N . PRO A 1 99 ? -7.997 -0.143 18.369 1.00 85.69 99 PRO A N 1
ATOM 868 C CA . PRO A 1 99 ? -9.448 -0.237 18.477 1.00 85.69 99 PRO A CA 1
ATOM 869 C C . PRO A 1 99 ? -9.883 -0.381 19.938 1.00 85.69 99 PRO A C 1
ATOM 871 O O . PRO A 1 99 ? -9.166 -0.940 20.769 1.00 85.69 99 PRO A O 1
ATOM 874 N N . ILE A 1 100 ? -11.100 0.078 20.237 1.00 84.00 100 ILE A N 1
ATOM 875 C CA . ILE A 1 100 ? -11.692 -0.009 21.581 1.00 84.00 100 ILE A CA 1
ATOM 876 C C . ILE A 1 100 ? -11.928 -1.468 21.981 1.00 84.00 100 ILE A C 1
ATOM 878 O O . ILE A 1 100 ? -11.728 -1.828 23.140 1.00 84.00 100 ILE A O 1
ATOM 882 N N . ASN A 1 101 ? -12.339 -2.319 21.035 1.00 84.81 101 ASN A N 1
ATOM 883 C CA . ASN A 1 101 ? -12.542 -3.738 21.290 1.00 84.81 101 ASN A CA 1
ATOM 884 C C . ASN A 1 101 ? -11.967 -4.597 20.159 1.00 84.81 101 ASN A C 1
ATOM 886 O O . ASN A 1 101 ? -12.555 -4.729 19.085 1.00 84.81 101 ASN A O 1
ATOM 890 N N . MET A 1 102 ? -10.807 -5.189 20.444 1.00 85.50 102 MET A N 1
ATOM 891 C CA . MET A 1 102 ? -10.093 -6.070 19.521 1.00 85.50 102 MET A CA 1
ATOM 892 C C . MET A 1 102 ? -10.885 -7.335 19.182 1.00 85.50 102 MET A C 1
ATOM 894 O O . MET A 1 102 ? -10.944 -7.703 18.015 1.00 85.50 102 MET A O 1
ATOM 898 N N . ASP A 1 103 ? -11.519 -7.982 20.162 1.00 86.62 103 ASP A N 1
ATOM 899 C CA . ASP A 1 103 ? -12.225 -9.253 19.943 1.00 86.62 103 ASP A CA 1
ATOM 900 C C . ASP A 1 103 ? -13.394 -9.078 18.963 1.00 86.62 103 ASP A C 1
ATOM 902 O O . ASP A 1 103 ? -13.518 -9.816 17.987 1.00 86.62 103 ASP A O 1
ATOM 906 N N . LEU A 1 104 ? -14.195 -8.026 19.158 1.00 84.94 104 LEU A N 1
ATOM 907 C CA . LEU A 1 104 ? -15.290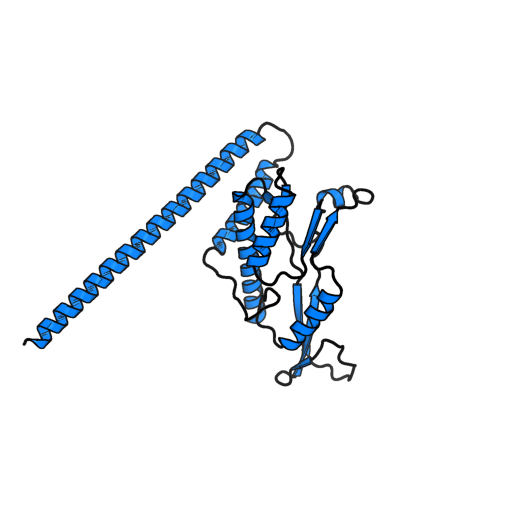 -7.682 18.254 1.00 84.94 104 LEU A CA 1
ATOM 908 C C . LEU A 1 104 ? -14.780 -7.342 16.850 1.00 84.94 104 LEU A C 1
ATOM 910 O O . LEU A 1 104 ? -15.403 -7.730 15.860 1.00 84.94 104 LEU A O 1
ATOM 914 N N . LEU A 1 105 ? -13.661 -6.617 16.752 1.00 87.25 105 LEU A N 1
ATOM 915 C CA . LEU A 1 105 ? -13.035 -6.315 15.467 1.00 87.25 105 LEU A CA 1
ATOM 916 C C . LEU A 1 105 ? -12.641 -7.609 14.736 1.00 87.25 105 LEU A C 1
ATOM 918 O O . LEU A 1 105 ? -12.954 -7.754 13.554 1.00 87.25 105 LEU A O 1
ATOM 922 N N . TYR A 1 106 ? -12.012 -8.565 15.425 1.00 88.62 106 TYR A N 1
ATOM 923 C CA . TYR A 1 106 ? -11.643 -9.851 14.829 1.00 88.62 106 TYR A CA 1
ATOM 924 C C . TYR A 1 106 ? -12.860 -10.662 14.378 1.00 88.62 106 TYR A C 1
ATOM 926 O O . TYR A 1 106 ? -12.827 -11.219 13.280 1.00 88.62 106 TYR A O 1
ATOM 934 N N . ASP A 1 107 ? -13.942 -10.689 15.157 1.00 87.50 107 ASP A N 1
ATOM 935 C CA . ASP A 1 107 ? -15.184 -11.373 14.776 1.00 87.50 107 ASP A CA 1
ATOM 936 C C . ASP A 1 107 ? -15.795 -10.779 13.498 1.00 87.50 107 ASP A C 1
ATOM 938 O O . ASP A 1 107 ? -16.208 -11.508 12.591 1.00 87.50 107 ASP A O 1
ATOM 942 N N . VAL A 1 108 ? -15.834 -9.444 13.403 1.00 86.38 108 VAL A N 1
ATOM 943 C CA . VAL A 1 108 ? -16.343 -8.715 12.229 1.00 86.38 108 VAL A CA 1
ATOM 944 C C . VAL A 1 108 ? -15.501 -9.019 10.994 1.00 86.38 108 VAL A C 1
ATOM 946 O O . VAL A 1 108 ? -16.043 -9.301 9.921 1.00 86.38 108 VAL A O 1
ATOM 949 N N . VAL A 1 109 ? -14.177 -8.976 11.139 1.00 87.56 109 VAL A N 1
ATOM 950 C CA . VAL A 1 109 ? -13.245 -9.208 10.033 1.00 87.56 109 VAL A CA 1
ATOM 951 C C . VAL A 1 109 ? -13.281 -10.652 9.570 1.00 87.56 109 VAL A C 1
ATOM 953 O O . VAL A 1 109 ? -13.338 -10.888 8.367 1.00 87.56 109 VAL A O 1
ATOM 956 N N . THR A 1 110 ? -13.300 -11.611 10.492 1.00 88.94 110 THR A N 1
ATOM 957 C CA . THR A 1 110 ? -13.338 -13.039 10.156 1.00 88.94 110 THR A CA 1
ATOM 958 C C . THR A 1 110 ? -14.627 -13.382 9.409 1.00 88.94 110 THR A C 1
ATOM 960 O O . THR A 1 110 ? -14.567 -13.904 8.300 1.00 88.94 110 THR A O 1
ATOM 963 N N . ASP A 1 111 ? -15.793 -12.968 9.922 1.00 87.50 111 ASP A N 1
ATOM 964 C CA . ASP A 1 111 ? -17.087 -13.207 9.259 1.00 87.50 111 ASP A CA 1
ATOM 965 C C . ASP A 1 111 ? -17.173 -12.544 7.873 1.00 87.50 111 ASP A C 1
ATOM 967 O O . ASP A 1 111 ? -17.816 -13.053 6.952 1.00 87.50 111 ASP A O 1
ATOM 971 N N . PHE A 1 112 ? -16.541 -11.383 7.687 1.00 86.06 112 PHE A N 1
ATOM 972 C CA . PHE A 1 112 ? -16.433 -10.769 6.367 1.00 86.06 112 PHE A CA 1
ATOM 973 C C . PHE A 1 112 ? -15.513 -11.551 5.437 1.00 86.06 112 PHE A C 1
ATOM 975 O O . PHE A 1 112 ? -15.913 -11.834 4.307 1.00 86.06 112 PHE A O 1
ATOM 982 N N . ARG A 1 113 ? -14.314 -11.908 5.903 1.00 87.62 113 ARG A N 1
ATOM 983 C CA . ARG A 1 113 ? -13.314 -12.596 5.091 1.00 87.62 113 ARG A CA 1
ATOM 984 C C . ARG A 1 113 ? -13.777 -13.975 4.644 1.00 87.62 113 ARG A C 1
ATOM 986 O O . ARG A 1 113 ? -13.615 -14.273 3.470 1.00 87.62 113 ARG A O 1
ATOM 993 N N . ASP A 1 114 ? -14.454 -14.727 5.510 1.00 88.62 114 ASP A N 1
ATOM 994 C CA . ASP A 1 114 ? -15.017 -16.052 5.202 1.00 88.62 114 ASP A CA 1
ATOM 995 C C . ASP A 1 114 ? -16.031 -16.032 4.043 1.00 88.62 114 ASP A C 1
ATOM 997 O O . ASP A 1 114 ? -16.335 -17.063 3.442 1.00 88.62 114 ASP A O 1
ATOM 1001 N N . ARG A 1 115 ? -16.584 -14.856 3.718 1.00 87.50 115 ARG A N 1
ATOM 1002 C CA . ARG A 1 115 ? -17.536 -14.661 2.613 1.00 87.50 115 ARG A CA 1
ATOM 1003 C C . ARG A 1 115 ? -16.886 -14.167 1.323 1.00 87.50 115 ARG A C 1
ATOM 1005 O O . ARG A 1 115 ? -17.592 -14.033 0.322 1.00 87.50 115 ARG A O 1
ATOM 1012 N N . MET A 1 116 ? -15.593 -13.860 1.340 1.00 83.75 116 MET A N 1
ATOM 1013 C CA . MET A 1 116 ? -14.850 -13.358 0.186 1.00 83.75 116 MET A CA 1
ATOM 1014 C C . MET A 1 116 ? -13.846 -14.401 -0.293 1.00 83.75 116 MET A C 1
ATOM 1016 O O . MET A 1 116 ? -13.413 -15.269 0.456 1.00 83.75 116 MET A O 1
ATOM 1020 N N . ALA A 1 117 ? -13.464 -14.307 -1.562 1.00 85.75 117 ALA A N 1
ATOM 1021 C CA . ALA A 1 117 ? -12.319 -15.053 -2.059 1.00 85.75 117 ALA A CA 1
ATOM 1022 C C . ALA A 1 117 ? -11.019 -14.425 -1.533 1.00 85.75 117 ALA A C 1
ATOM 1024 O O . ALA A 1 117 ? -10.907 -13.199 -1.465 1.00 85.75 117 ALA A O 1
ATOM 1025 N N . ASP A 1 118 ? -10.038 -15.263 -1.197 1.00 85.56 118 ASP A N 1
ATOM 1026 C CA . ASP A 1 118 ? -8.753 -14.805 -0.655 1.00 85.56 118 ASP A CA 1
ATOM 1027 C C . ASP A 1 118 ? -7.969 -13.952 -1.656 1.00 85.56 118 ASP A C 1
ATOM 1029 O O . ASP A 1 118 ? -7.400 -12.920 -1.298 1.00 85.56 118 ASP A O 1
ATOM 1033 N N . GLU A 1 119 ? -7.956 -14.372 -2.921 1.00 88.81 119 GLU A N 1
ATOM 1034 C CA . GLU A 1 119 ? -7.263 -13.681 -3.999 1.00 88.81 119 GLU A CA 1
ATOM 1035 C C . GLU A 1 119 ? -8.022 -13.832 -5.320 1.00 88.81 119 GLU A C 1
ATOM 1037 O O . GLU A 1 119 ? -8.422 -14.937 -5.695 1.00 88.81 119 GLU A O 1
ATOM 1042 N N . VAL A 1 120 ? -8.216 -12.719 -6.032 1.00 87.12 120 VAL A N 1
ATOM 1043 C CA . VAL A 1 120 ? -8.932 -12.679 -7.315 1.00 87.12 120 VAL A CA 1
ATOM 1044 C C . VAL A 1 120 ? -8.232 -11.718 -8.270 1.00 87.12 120 VAL A C 1
ATOM 1046 O O . VAL A 1 120 ? -7.731 -10.676 -7.856 1.00 87.12 120 VAL A O 1
ATOM 1049 N N . VAL A 1 121 ? -8.232 -12.061 -9.558 1.00 85.50 121 VAL A N 1
ATOM 1050 C CA . VAL A 1 121 ? -7.893 -11.136 -10.645 1.00 85.50 121 VAL A CA 1
ATOM 1051 C C . VAL A 1 121 ? -9.150 -10.917 -11.476 1.00 85.50 121 VAL A C 1
ATOM 1053 O O . VAL A 1 121 ? -9.699 -11.874 -12.024 1.00 85.50 121 VAL A O 1
ATOM 1056 N N . ILE A 1 122 ? -9.626 -9.677 -11.541 1.00 82.69 122 ILE A N 1
ATOM 1057 C CA . ILE A 1 122 ? -10.841 -9.298 -12.265 1.00 82.69 122 ILE A CA 1
ATOM 1058 C C . ILE A 1 122 ? -10.425 -8.543 -13.525 1.00 82.69 122 ILE A C 1
ATOM 1060 O O . ILE A 1 122 ? -9.709 -7.548 -13.469 1.00 82.69 122 ILE A O 1
ATOM 1064 N N . THR A 1 123 ? -10.862 -9.024 -14.684 1.00 79.12 123 THR A N 1
ATOM 1065 C CA . THR A 1 123 ? -10.674 -8.331 -15.963 1.00 79.12 123 THR A CA 1
ATOM 1066 C C . THR A 1 123 ? -11.804 -7.335 -16.174 1.00 79.12 123 THR A C 1
ATOM 1068 O O . THR A 1 123 ? -12.967 -7.710 -16.005 1.00 79.12 123 THR A O 1
ATOM 1071 N N . ALA A 1 124 ? -11.491 -6.111 -16.599 1.00 68.56 124 ALA A N 1
ATOM 1072 C CA . ALA A 1 124 ? -12.523 -5.158 -16.997 1.00 68.56 124 ALA A CA 1
ATOM 1073 C C . ALA A 1 124 ? -13.418 -5.756 -18.095 1.00 68.56 124 ALA A C 1
ATOM 1075 O O . ALA A 1 124 ? -12.918 -6.261 -19.103 1.00 68.56 124 ALA A O 1
ATOM 1076 N N . ASP A 1 125 ? -14.739 -5.692 -17.914 1.00 62.78 125 ASP A N 1
ATOM 1077 C CA . ASP A 1 125 ? -15.693 -6.106 -18.942 1.00 62.78 125 ASP A CA 1
ATOM 1078 C C . ASP A 1 125 ? -15.837 -4.980 -19.976 1.00 62.78 125 ASP A C 1
ATOM 1080 O O . ASP A 1 125 ? -16.692 -4.099 -19.880 1.00 62.78 125 ASP A O 1
ATOM 1084 N N . ILE A 1 126 ? -14.925 -4.984 -20.953 1.00 57.31 126 ILE A N 1
ATOM 1085 C CA . ILE A 1 126 ? -14.751 -3.930 -21.970 1.00 57.31 126 ILE A CA 1
ATOM 1086 C C . ILE A 1 126 ? -16.019 -3.742 -22.831 1.00 57.31 126 ILE A C 1
ATOM 1088 O O . ILE A 1 126 ? -16.172 -2.730 -23.508 1.00 57.31 126 ILE A O 1
ATOM 1092 N N . LEU A 1 127 ? -16.956 -4.696 -22.804 1.00 55.62 127 LEU A N 1
ATOM 1093 C CA . LEU A 1 127 ? -18.146 -4.700 -23.655 1.00 55.62 127 LEU A CA 1
ATOM 1094 C C . LEU A 1 127 ? -19.259 -3.739 -23.197 1.00 55.62 127 LEU A C 1
ATOM 1096 O O . LEU A 1 127 ? -20.132 -3.432 -24.004 1.00 55.62 127 LEU A O 1
ATOM 1100 N N . ASN A 1 128 ? -19.236 -3.255 -21.947 1.00 56.09 128 ASN A N 1
ATOM 1101 C CA . ASN A 1 128 ? -20.321 -2.447 -21.360 1.00 56.09 128 ASN A CA 1
ATOM 1102 C C . ASN A 1 128 ? -19.866 -1.108 -20.743 1.00 56.09 128 ASN A C 1
ATOM 1104 O O . ASN A 1 128 ? -20.642 -0.466 -20.034 1.00 56.09 128 ASN A O 1
ATOM 1108 N N . LEU A 1 129 ? -18.624 -0.681 -20.982 1.00 57.16 129 LEU A N 1
ATOM 1109 C CA . LEU A 1 129 ? -18.080 0.563 -20.428 1.00 57.16 129 LEU A CA 1
ATOM 1110 C C . LEU A 1 129 ? -18.363 1.748 -21.361 1.00 57.16 129 LEU A C 1
ATOM 1112 O O . LEU A 1 129 ? -18.234 1.632 -22.580 1.00 57.16 129 LEU A O 1
ATOM 1116 N N . THR A 1 130 ? -18.729 2.903 -20.800 1.00 57.97 130 THR A N 1
ATOM 1117 C CA . THR A 1 130 ? -18.716 4.161 -21.564 1.00 57.97 130 THR A CA 1
ATOM 1118 C C . THR A 1 130 ? -17.268 4.614 -21.792 1.00 57.97 130 THR A C 1
ATOM 1120 O O . THR A 1 130 ? -16.383 4.239 -21.023 1.00 57.97 130 THR A O 1
ATOM 1123 N N . ASP A 1 131 ? -16.999 5.459 -22.795 1.00 56.81 131 ASP A N 1
ATOM 1124 C CA . ASP A 1 131 ? -15.641 5.987 -23.061 1.00 56.81 131 ASP A CA 1
ATOM 1125 C C . ASP A 1 131 ? -14.990 6.626 -21.816 1.00 56.81 131 ASP A C 1
ATOM 1127 O O . ASP A 1 131 ? -13.773 6.577 -21.635 1.00 56.81 131 ASP A O 1
ATOM 1131 N N . GLN A 1 132 ? -15.809 7.186 -20.919 1.00 52.97 132 GLN A N 1
ATOM 1132 C CA . GLN A 1 132 ? -15.361 7.756 -19.652 1.00 52.97 132 GLN A CA 1
ATOM 1133 C C . GLN A 1 132 ? -14.992 6.677 -18.617 1.00 52.97 132 GLN A C 1
ATOM 1135 O O . GLN A 1 132 ? -14.021 6.845 -17.881 1.00 52.97 132 GLN A O 1
ATOM 1140 N N . ASP A 1 133 ? -15.728 5.562 -18.571 1.00 55.19 133 ASP A N 1
ATOM 1141 C CA . ASP A 1 133 ? -15.422 4.432 -17.686 1.00 55.19 133 ASP A CA 1
ATOM 1142 C C . ASP A 1 133 ? -14.157 3.686 -18.141 1.00 55.19 133 ASP A C 1
ATOM 1144 O O . ASP A 1 133 ? -13.372 3.253 -17.299 1.00 55.19 133 ASP A O 1
ATOM 1148 N N . ILE A 1 134 ? -13.916 3.588 -19.456 1.00 56.81 134 ILE A N 1
ATOM 1149 C CA . ILE A 1 134 ? -12.690 3.002 -20.029 1.00 56.81 134 ILE A CA 1
ATOM 1150 C C . ILE A 1 134 ? -11.452 3.800 -19.604 1.00 56.81 134 ILE A C 1
ATOM 1152 O O . ILE A 1 134 ? -10.397 3.220 -19.359 1.00 56.81 134 ILE A O 1
ATOM 1156 N N . LYS A 1 135 ? -11.571 5.128 -19.493 1.00 57.12 135 LYS A N 1
ATOM 1157 C CA . LYS A 1 135 ? -10.442 6.001 -19.150 1.00 57.12 135 LYS A CA 1
ATOM 1158 C C . LYS A 1 135 ? -10.010 5.896 -17.682 1.00 57.12 135 LYS A C 1
ATOM 1160 O O . LYS A 1 135 ? -8.841 6.136 -17.392 1.00 57.12 135 LYS A O 1
ATOM 1165 N N . ASN A 1 136 ? -10.927 5.533 -16.783 1.00 57.47 136 ASN A N 1
ATOM 1166 C CA . ASN A 1 136 ? -10.691 5.568 -15.334 1.00 57.47 136 ASN A CA 1
ATOM 1167 C C . ASN A 1 136 ? -10.714 4.186 -14.658 1.00 57.47 136 ASN A C 1
ATOM 1169 O O . ASN A 1 136 ? -10.355 4.082 -13.489 1.00 57.47 136 ASN A O 1
ATOM 1173 N N . SER A 1 137 ? -11.127 3.126 -15.358 1.00 65.31 137 SER A N 1
ATOM 1174 C CA . SER A 1 137 ? -11.186 1.779 -14.780 1.00 65.31 137 SER A CA 1
ATOM 1175 C C . SER A 1 137 ? -9.879 1.011 -15.001 1.00 65.31 137 SER A C 1
ATOM 1177 O O . SER A 1 137 ? -9.292 1.092 -16.084 1.00 65.31 137 SER A O 1
ATOM 1179 N N . PRO A 1 138 ? -9.419 0.220 -14.015 1.00 75.44 138 PRO A N 1
ATOM 1180 C CA . PRO A 1 138 ? -8.262 -0.642 -14.206 1.00 75.44 138 PRO A CA 1
ATOM 1181 C C . PRO A 1 138 ? -8.563 -1.696 -15.278 1.00 75.44 138 PRO A C 1
ATOM 1183 O O . PRO A 1 138 ? -9.652 -2.260 -15.318 1.00 75.44 138 PRO A O 1
ATOM 1186 N N . THR A 1 139 ? -7.589 -1.997 -16.141 1.00 79.12 139 THR A N 1
ATOM 1187 C CA . THR A 1 139 ? -7.718 -3.098 -17.117 1.00 79.12 139 THR A CA 1
ATOM 1188 C C . THR A 1 139 ? -7.762 -4.461 -16.417 1.00 79.12 139 THR A C 1
ATOM 1190 O O . THR A 1 139 ? -8.503 -5.355 -16.829 1.00 79.12 139 THR A O 1
ATOM 1193 N N . LEU A 1 140 ? -6.970 -4.597 -15.351 1.00 86.44 140 LEU A N 1
ATOM 1194 C CA . LEU A 1 140 ? -6.929 -5.741 -14.452 1.00 86.44 140 LEU A CA 1
ATOM 1195 C C . LEU A 1 140 ? -6.981 -5.225 -13.018 1.00 86.44 140 LEU A C 1
ATOM 1197 O O . LEU A 1 140 ? -6.189 -4.363 -12.642 1.00 86.44 140 LEU A O 1
ATOM 1201 N N . GLU A 1 141 ? -7.886 -5.773 -12.225 1.00 86.75 141 GLU A N 1
ATOM 1202 C CA . GLU A 1 141 ? -7.981 -5.514 -10.796 1.00 86.75 141 GLU A CA 1
ATOM 1203 C C . GLU A 1 141 ? -7.444 -6.728 -10.043 1.00 86.75 141 GLU A C 1
ATOM 1205 O O . GLU A 1 141 ? -7.955 -7.842 -10.168 1.00 86.75 141 GLU A O 1
ATOM 1210 N N . PHE A 1 142 ? -6.387 -6.500 -9.271 1.00 90.06 142 PHE A N 1
ATOM 1211 C CA . PHE A 1 142 ? -5.805 -7.491 -8.383 1.00 90.06 142 PHE A CA 1
ATOM 1212 C C . PHE A 1 142 ? -6.358 -7.267 -6.981 1.00 90.06 142 PHE A C 1
ATOM 1214 O O . PHE A 1 142 ? -6.125 -6.220 -6.382 1.00 90.06 142 PHE A O 1
ATOM 1221 N N . TYR A 1 143 ? -7.052 -8.265 -6.440 1.00 89.25 143 TYR A N 1
ATOM 1222 C CA . TYR A 1 143 ? -7.637 -8.212 -5.106 1.00 89.25 143 TYR A CA 1
ATOM 1223 C C . TYR A 1 143 ? -7.017 -9.265 -4.190 1.00 89.25 143 TYR A C 1
ATOM 1225 O O . TYR A 1 143 ? -6.899 -10.432 -4.570 1.00 89.25 143 TYR A O 1
ATOM 1233 N N . LYS A 1 144 ? -6.667 -8.855 -2.965 1.00 90.81 144 LYS A N 1
ATOM 1234 C CA . LYS A 1 144 ? -6.163 -9.730 -1.904 1.00 90.81 144 LYS A CA 1
ATOM 1235 C C . LYS A 1 144 ? -6.802 -9.372 -0.562 1.00 90.81 144 LYS A C 1
ATOM 1237 O O . LYS A 1 144 ? -6.704 -8.238 -0.102 1.00 90.81 144 LYS A O 1
ATOM 1242 N N . ASN A 1 145 ? -7.458 -10.347 0.059 1.00 88.56 145 ASN A N 1
ATOM 1243 C CA . ASN A 1 145 ? -8.308 -10.157 1.240 1.00 88.56 145 ASN A CA 1
ATOM 1244 C C . ASN A 1 145 ? -7.561 -10.332 2.581 1.00 88.56 145 ASN A C 1
ATOM 1246 O O . ASN A 1 145 ? -7.997 -9.855 3.631 1.00 88.56 145 ASN A O 1
ATOM 1250 N N . ASP A 1 146 ? -6.421 -11.018 2.561 1.00 87.31 146 ASP A N 1
ATOM 1251 C CA . ASP A 1 146 ? -5.646 -11.472 3.723 1.00 87.31 146 ASP A CA 1
ATOM 1252 C C . ASP A 1 146 ? -4.344 -10.675 3.935 1.00 87.31 146 ASP A C 1
ATOM 1254 O O . ASP A 1 146 ? -3.374 -11.196 4.482 1.00 87.31 146 ASP A O 1
ATOM 1258 N N . ILE A 1 147 ? -4.299 -9.402 3.524 1.00 89.56 147 ILE A N 1
ATOM 1259 C CA . ILE A 1 147 ? -3.174 -8.506 3.838 1.00 89.56 147 ILE A CA 1
ATOM 1260 C C . ILE A 1 147 ? -3.124 -8.261 5.351 1.00 89.56 147 ILE A C 1
ATOM 1262 O O . ILE A 1 147 ? -4.033 -7.654 5.923 1.00 89.56 147 ILE A O 1
ATOM 1266 N N . LYS A 1 148 ? -2.053 -8.729 6.002 1.00 88.50 148 LYS A N 1
ATOM 1267 C CA . LYS A 1 148 ? -1.887 -8.633 7.462 1.00 88.50 148 LYS A CA 1
ATOM 1268 C C . LYS A 1 148 ? -1.019 -7.462 7.898 1.00 88.50 148 LYS A C 1
ATOM 1270 O O . LYS A 1 148 ? -1.180 -6.939 8.991 1.00 88.50 148 LYS A O 1
ATOM 1275 N N . ASN A 1 149 ? -0.067 -7.072 7.060 1.00 89.44 149 ASN A N 1
ATOM 1276 C CA . ASN A 1 149 ? 0.924 -6.040 7.351 1.00 89.44 149 ASN A CA 1
ATOM 1277 C C . ASN A 1 149 ? 1.492 -5.466 6.041 1.00 89.44 149 ASN A C 1
ATOM 1279 O O . ASN A 1 149 ? 1.262 -6.007 4.958 1.00 89.44 149 ASN A O 1
ATOM 1283 N N . TYR A 1 150 ? 2.293 -4.405 6.149 1.00 89.19 150 TYR A N 1
ATOM 1284 C CA . TYR A 1 150 ? 2.907 -3.738 4.995 1.00 89.19 150 TYR A CA 1
ATOM 1285 C C . TYR A 1 150 ? 3.846 -4.643 4.176 1.00 89.19 150 TYR A C 1
ATOM 1287 O O . TYR A 1 150 ? 3.969 -4.463 2.968 1.00 89.19 150 TYR A O 1
ATOM 1295 N N . LYS A 1 151 ? 4.469 -5.665 4.782 1.00 91.75 151 LYS A N 1
ATOM 1296 C CA . LYS A 1 151 ? 5.316 -6.622 4.043 1.00 91.75 151 LYS A CA 1
ATOM 1297 C C . LYS A 1 151 ? 4.481 -7.523 3.140 1.00 91.75 151 LYS A C 1
ATOM 1299 O O . LYS A 1 151 ? 4.977 -7.995 2.119 1.00 91.75 151 LYS A O 1
ATOM 1304 N N . ASP A 1 152 ? 3.230 -7.790 3.504 1.00 92.88 152 ASP A N 1
ATOM 1305 C CA . ASP A 1 152 ? 2.317 -8.519 2.630 1.00 92.88 152 ASP A CA 1
ATOM 1306 C C . ASP A 1 152 ? 1.846 -7.640 1.462 1.00 92.88 152 ASP A C 1
ATOM 1308 O O . ASP A 1 152 ? 1.694 -8.168 0.360 1.00 92.88 152 ASP A O 1
ATOM 1312 N N . CYS A 1 153 ? 1.747 -6.312 1.641 1.00 93.44 153 CYS A N 1
ATOM 1313 C CA . CYS A 1 153 ? 1.594 -5.375 0.520 1.00 93.44 153 CYS A CA 1
ATOM 1314 C C . CYS A 1 153 ? 2.786 -5.463 -0.445 1.00 93.44 153 CYS A C 1
ATOM 1316 O O . CYS A 1 153 ? 2.585 -5.570 -1.652 1.00 93.44 153 CYS A O 1
ATOM 1318 N N . ASP A 1 154 ? 4.021 -5.490 0.071 1.00 95.75 154 ASP A N 1
ATOM 1319 C CA . ASP A 1 154 ? 5.226 -5.585 -0.766 1.00 95.75 154 ASP A CA 1
ATOM 1320 C C . ASP A 1 154 ? 5.241 -6.854 -1.617 1.00 95.75 154 ASP A C 1
ATOM 1322 O O . ASP A 1 154 ? 5.486 -6.789 -2.822 1.00 95.75 154 ASP A O 1
ATOM 1326 N N . LYS A 1 155 ? 4.939 -8.005 -1.003 1.00 95.81 155 LYS A N 1
ATOM 1327 C CA . LYS A 1 155 ? 4.844 -9.291 -1.711 1.00 95.81 155 LYS A CA 1
ATOM 1328 C C . LYS A 1 155 ? 3.728 -9.285 -2.749 1.00 95.81 155 LYS A C 1
ATOM 1330 O O . LYS A 1 155 ? 3.870 -9.893 -3.808 1.00 95.81 155 LYS A O 1
ATOM 1335 N N . PHE A 1 156 ? 2.608 -8.638 -2.441 1.00 95.06 156 PHE A N 1
ATOM 1336 C CA . PHE A 1 156 ? 1.495 -8.535 -3.371 1.00 95.06 156 PHE A CA 1
ATOM 1337 C C . PHE A 1 156 ? 1.873 -7.688 -4.592 1.00 95.06 156 PHE A C 1
ATOM 1339 O O . PHE A 1 156 ? 1.668 -8.122 -5.722 1.00 95.06 156 PHE A O 1
ATOM 1346 N N . LEU A 1 157 ? 2.538 -6.551 -4.377 1.00 95.25 157 LEU A N 1
ATOM 1347 C CA . LEU A 1 157 ? 3.074 -5.709 -5.448 1.00 95.25 157 LEU A CA 1
ATOM 1348 C C . LEU A 1 157 ? 4.157 -6.419 -6.275 1.00 95.25 157 LEU A C 1
ATOM 1350 O O . LEU A 1 157 ? 4.187 -6.259 -7.494 1.00 95.25 157 LEU A O 1
ATOM 1354 N N . ASP A 1 158 ? 5.006 -7.242 -5.649 1.00 96.25 158 ASP A N 1
ATOM 1355 C CA . ASP A 1 158 ? 5.952 -8.104 -6.373 1.00 96.25 158 ASP A CA 1
ATOM 1356 C C . ASP A 1 158 ? 5.226 -9.075 -7.304 1.00 96.25 158 ASP A C 1
ATOM 1358 O O . ASP A 1 158 ? 5.580 -9.178 -8.477 1.00 96.25 158 ASP A O 1
ATOM 1362 N N . LYS A 1 159 ? 4.167 -9.733 -6.818 1.00 94.62 159 LYS A N 1
ATOM 1363 C CA . LYS A 1 159 ? 3.358 -10.651 -7.629 1.00 94.62 159 LYS A CA 1
ATOM 1364 C C . LYS A 1 159 ? 2.701 -9.941 -8.814 1.00 94.62 159 LYS A C 1
ATOM 1366 O O . LYS A 1 159 ? 2.727 -10.473 -9.923 1.00 94.62 159 LYS A O 1
ATOM 1371 N N . VAL A 1 160 ? 2.146 -8.746 -8.605 1.00 93.12 160 VAL A N 1
ATOM 1372 C CA . VAL A 1 160 ? 1.572 -7.929 -9.690 1.00 93.12 160 VAL A CA 1
ATOM 1373 C C . VAL A 1 160 ? 2.646 -7.585 -10.724 1.00 93.12 160 VAL A C 1
ATOM 1375 O O . VAL A 1 160 ? 2.436 -7.770 -11.923 1.00 93.12 160 VAL A O 1
ATOM 1378 N N . PHE A 1 161 ? 3.831 -7.157 -10.280 1.00 94.06 161 PHE A N 1
ATOM 1379 C CA . PHE A 1 161 ? 4.939 -6.834 -11.178 1.00 94.06 161 PHE A CA 1
ATOM 1380 C C . PHE A 1 161 ? 5.470 -8.055 -11.942 1.00 94.06 161 PHE A C 1
ATOM 1382 O O . PHE A 1 161 ? 5.805 -7.939 -13.118 1.00 94.06 161 PHE A O 1
ATOM 1389 N N . GLU A 1 162 ? 5.527 -9.235 -11.327 1.00 93.88 162 GLU A N 1
ATOM 1390 C CA . GLU A 1 162 ? 5.916 -10.474 -12.013 1.00 93.88 162 GLU A CA 1
ATOM 1391 C C . GLU A 1 162 ? 4.934 -10.865 -13.128 1.00 93.88 162 GLU A C 1
ATOM 1393 O O . GLU A 1 162 ? 5.351 -11.404 -14.158 1.00 93.88 162 GLU A O 1
ATOM 1398 N N . GLN A 1 163 ? 3.642 -10.582 -12.944 1.00 92.19 163 GLN A N 1
ATOM 1399 C CA . GLN A 1 163 ? 2.606 -10.893 -13.928 1.00 92.19 163 GLN A CA 1
ATOM 1400 C C . GLN A 1 163 ? 2.551 -9.862 -15.063 1.00 92.19 163 GLN A C 1
ATOM 1402 O O . GLN A 1 163 ? 2.612 -10.246 -16.237 1.00 92.19 163 GLN A O 1
ATOM 1407 N N . GLU A 1 164 ? 2.520 -8.570 -14.728 1.00 90.56 164 GLU A N 1
ATOM 1408 C CA . GLU A 1 164 ? 2.295 -7.486 -15.694 1.00 90.56 164 GLU A CA 1
ATOM 1409 C C . GLU A 1 164 ? 3.585 -6.836 -16.222 1.00 90.56 164 GLU A C 1
ATOM 1411 O O . GLU A 1 164 ? 3.596 -6.261 -17.311 1.00 90.56 164 GLU A O 1
ATOM 1416 N N . GLY A 1 165 ? 4.715 -6.993 -15.527 1.00 85.00 165 GLY A N 1
ATOM 1417 C CA . GLY A 1 165 ? 5.988 -6.311 -15.809 1.00 85.00 165 GLY A CA 1
ATOM 1418 C C . GLY A 1 165 ? 6.712 -6.721 -17.095 1.00 85.00 165 GLY A C 1
ATOM 1419 O O . GLY A 1 165 ? 7.860 -6.330 -17.304 1.00 85.00 165 GLY A O 1
ATOM 1420 N N . LYS A 1 166 ? 6.068 -7.490 -17.983 1.00 83.06 166 LYS A N 1
ATOM 1421 C CA . LYS A 1 166 ? 6.570 -7.774 -19.342 1.00 83.06 166 LYS A CA 1
ATOM 1422 C C . LYS A 1 166 ? 6.533 -6.541 -20.246 1.00 83.06 166 LYS A C 1
ATOM 1424 O O . LYS A 1 166 ? 7.248 -6.496 -21.244 1.00 83.06 166 LYS A O 1
ATOM 1429 N N . ARG A 1 167 ? 5.680 -5.571 -19.918 1.00 79.56 167 ARG A N 1
ATOM 1430 C CA . ARG A 1 167 ? 5.528 -4.287 -20.606 1.00 79.56 167 ARG A CA 1
ATOM 1431 C C . ARG A 1 167 ? 5.305 -3.181 -19.571 1.00 79.56 167 ARG A C 1
ATOM 1433 O O . ARG A 1 167 ? 4.870 -3.496 -18.468 1.00 79.56 167 ARG A O 1
ATOM 1440 N N . PRO A 1 168 ? 5.575 -1.910 -19.909 1.00 81.94 168 PRO A N 1
ATOM 1441 C CA . PRO A 1 168 ? 5.129 -0.781 -19.102 1.00 81.94 168 PRO A CA 1
ATOM 1442 C C . PRO A 1 168 ? 3.639 -0.889 -18.767 1.00 81.94 168 PRO A C 1
ATOM 1444 O O . PRO A 1 168 ? 2.832 -1.164 -19.658 1.00 81.94 168 PRO A O 1
ATOM 1447 N N . PHE A 1 169 ? 3.282 -0.667 -17.505 1.00 80.56 169 PHE A N 1
ATOM 1448 C CA . PHE A 1 169 ? 1.888 -0.628 -17.066 1.00 80.56 169 PHE A CA 1
ATOM 1449 C C . PHE A 1 169 ? 1.667 0.465 -16.023 1.00 80.56 169 PHE A C 1
ATOM 1451 O O . PHE A 1 169 ? 2.587 0.831 -15.290 1.00 80.56 169 PHE A O 1
ATOM 1458 N N . ASN A 1 170 ? 0.436 0.970 -15.961 1.00 80.88 170 ASN A N 1
ATOM 1459 C CA . ASN A 1 170 ? 0.014 1.931 -14.949 1.00 80.88 170 ASN A CA 1
ATOM 1460 C C . ASN A 1 170 ? -0.569 1.180 -13.756 1.00 80.88 170 ASN A C 1
ATOM 1462 O O . ASN A 1 170 ? -1.346 0.242 -13.941 1.00 80.88 170 ASN A O 1
ATOM 1466 N N . ILE A 1 171 ? -0.228 1.613 -12.547 1.00 84.81 171 ILE A N 1
ATOM 1467 C CA . ILE A 1 171 ? -0.755 1.043 -11.309 1.00 84.81 171 ILE A CA 1
ATOM 1468 C C . ILE A 1 171 ? -1.341 2.133 -10.413 1.00 84.81 171 ILE A C 1
ATOM 1470 O O . ILE A 1 171 ? -0.784 3.222 -10.285 1.00 84.81 171 ILE A O 1
ATOM 1474 N N . SER A 1 172 ? -2.471 1.798 -9.801 1.00 83.06 172 SER A N 1
ATOM 1475 C CA . SER A 1 172 ? -3.090 2.467 -8.654 1.00 83.06 172 SER A CA 1
ATOM 1476 C C . SER A 1 172 ? -3.410 1.382 -7.620 1.00 83.06 172 SER A C 1
ATOM 1478 O O . SER A 1 172 ? -3.508 0.203 -7.976 1.00 83.06 172 SER A O 1
ATOM 1480 N N . PHE A 1 173 ? -3.543 1.750 -6.351 1.00 86.75 173 PHE A N 1
ATOM 1481 C CA . PHE A 1 173 ? -3.996 0.842 -5.297 1.00 86.75 173 PHE A CA 1
ATOM 1482 C C . PHE A 1 173 ? -5.118 1.499 -4.502 1.00 86.75 173 PHE A C 1
ATOM 1484 O O . PHE A 1 173 ? -5.260 2.713 -4.554 1.00 86.75 173 PHE A O 1
ATOM 1491 N N . ASP A 1 174 ? -5.881 0.696 -3.766 1.00 85.31 174 ASP A N 1
ATOM 1492 C CA . ASP A 1 174 ? -6.830 1.152 -2.750 1.00 85.31 174 ASP A CA 1
ATOM 1493 C C . ASP A 1 174 ? -6.885 0.114 -1.615 1.00 85.31 174 ASP A C 1
ATOM 1495 O O . ASP A 1 174 ? -6.578 -1.067 -1.823 1.00 85.31 174 ASP A O 1
ATOM 1499 N N . PHE A 1 175 ? -7.269 0.543 -0.414 1.00 86.56 175 PHE A N 1
ATOM 1500 C CA . PHE A 1 175 ? -7.452 -0.321 0.747 1.00 86.56 175 PHE A CA 1
ATOM 1501 C C . PHE A 1 175 ? -8.932 -0.448 1.111 1.00 86.56 175 PHE A C 1
ATOM 1503 O O . PHE A 1 175 ? -9.642 0.534 1.309 1.00 86.56 175 PHE A O 1
ATOM 1510 N N . GLY A 1 176 ? -9.383 -1.686 1.333 1.00 84.81 176 GLY A N 1
ATOM 1511 C CA . GLY A 1 176 ? -10.593 -1.904 2.122 1.00 84.81 176 GLY A CA 1
ATOM 1512 C C . GLY A 1 176 ? -10.359 -1.443 3.556 1.00 84.81 176 GLY A C 1
ATOM 1513 O O . GLY A 1 176 ? -9.370 -1.835 4.175 1.00 84.81 176 GLY A O 1
ATOM 1514 N N . THR A 1 177 ? -11.257 -0.621 4.091 1.00 85.06 177 THR A N 1
ATOM 1515 C CA . THR A 1 177 ? -11.110 -0.028 5.425 1.00 85.06 177 THR A CA 1
ATOM 1516 C C . THR A 1 177 ? -12.174 -0.534 6.383 1.00 85.06 177 THR A C 1
ATOM 1518 O O . THR A 1 177 ? -13.298 -0.864 6.002 1.00 85.06 177 THR A O 1
ATOM 1521 N N . ILE A 1 178 ? -11.812 -0.593 7.662 1.00 85.50 178 ILE A N 1
ATOM 1522 C CA . ILE A 1 178 ? -12.726 -0.937 8.746 1.00 85.50 178 ILE A CA 1
ATOM 1523 C C . ILE A 1 178 ? -12.844 0.296 9.630 1.00 85.50 178 ILE A C 1
ATOM 1525 O O . ILE A 1 178 ? -11.856 0.757 10.195 1.00 85.50 178 ILE A O 1
ATOM 1529 N N . ILE A 1 179 ? -14.052 0.835 9.733 1.00 83.56 179 ILE A N 1
ATOM 1530 C CA . ILE A 1 179 ? -14.338 2.068 10.458 1.00 83.56 179 ILE A CA 1
ATOM 1531 C C . ILE A 1 179 ? -15.006 1.715 11.779 1.00 83.56 179 ILE A C 1
ATOM 1533 O O . ILE A 1 179 ? -16.027 1.023 11.805 1.00 83.56 179 ILE A O 1
ATOM 1537 N N . GLN A 1 180 ? -14.432 2.206 12.875 1.00 84.44 180 GLN A N 1
ATOM 1538 C CA . GLN A 1 180 ? -15.044 2.137 14.196 1.00 84.44 180 GLN A CA 1
ATOM 1539 C C . GLN A 1 180 ? -16.011 3.311 14.376 1.00 84.44 180 GLN A C 1
ATOM 1541 O O . GLN A 1 180 ? -15.614 4.468 14.257 1.00 84.44 180 GLN A O 1
ATOM 1546 N N . HIS A 1 181 ? -17.262 3.019 14.716 1.00 81.81 181 HIS A N 1
ATOM 1547 C CA . HIS A 1 181 ? -18.259 4.020 15.080 1.00 81.81 181 HIS A CA 1
ATOM 1548 C C . HIS A 1 181 ? -18.553 3.961 16.576 1.00 81.81 181 HIS A C 1
ATOM 1550 O O . HIS A 1 181 ? -18.732 2.881 17.140 1.00 81.81 181 HIS A O 1
ATOM 1556 N N . ASN A 1 182 ? -18.646 5.143 17.186 1.00 77.06 182 ASN A N 1
ATOM 1557 C CA . ASN A 1 182 ? -18.938 5.329 18.602 1.00 77.06 182 ASN A CA 1
ATOM 1558 C C . ASN A 1 182 ? -20.226 6.146 18.741 1.00 77.06 182 ASN A C 1
ATOM 1560 O O . ASN A 1 182 ? -20.191 7.375 18.684 1.00 77.06 182 ASN A O 1
ATOM 1564 N N . GLU A 1 183 ? -21.360 5.478 18.924 1.00 71.81 183 GLU A N 1
ATOM 1565 C CA . GLU A 1 183 ? -22.658 6.144 19.078 1.00 71.81 183 GLU A CA 1
ATOM 1566 C C . GLU A 1 183 ? -23.065 6.217 20.559 1.00 71.81 183 GLU A C 1
ATOM 1568 O O . GLU A 1 183 ? -22.788 5.290 21.320 1.00 71.81 183 GLU A O 1
ATOM 1573 N N . PRO A 1 184 ? -23.722 7.290 21.028 1.00 64.62 184 PRO A N 1
ATOM 1574 C CA . PRO A 1 184 ? -24.320 7.288 22.359 1.00 64.62 184 PRO A CA 1
ATOM 1575 C C . PRO A 1 184 ? -25.421 6.222 22.429 1.00 64.62 184 PRO A C 1
ATOM 1577 O O . PRO A 1 184 ? -26.188 6.056 21.480 1.00 64.62 184 PRO A O 1
ATOM 1580 N N . LYS A 1 185 ? -25.543 5.508 23.557 1.00 62.34 185 LYS A N 1
ATOM 1581 C CA . LYS A 1 185 ? -26.668 4.580 23.745 1.00 62.34 185 LYS A CA 1
ATOM 1582 C C . LYS A 1 185 ? -28.002 5.312 23.574 1.00 62.34 185 LYS A C 1
ATOM 1584 O O . LYS A 1 185 ? -28.330 6.196 24.365 1.00 62.34 185 LYS A O 1
ATOM 1589 N N . SER A 1 186 ? -28.792 4.896 22.586 1.00 56.56 186 SER A N 1
ATOM 1590 C CA . SER A 1 186 ? -30.209 5.255 22.518 1.00 56.56 186 SER A CA 1
ATOM 1591 C C . SER A 1 186 ? -30.947 4.673 23.731 1.00 56.56 186 SER A C 1
ATOM 1593 O O . SER A 1 186 ? -30.714 3.525 24.109 1.00 56.56 186 SER A O 1
ATOM 1595 N N . GLN A 1 187 ? -31.825 5.468 24.352 1.00 53.97 187 GLN A N 1
ATOM 1596 C CA . GLN A 1 187 ? -32.687 5.024 25.458 1.00 53.97 187 GLN A CA 1
ATOM 1597 C C . GLN A 1 187 ? -33.823 4.104 24.986 1.00 53.97 187 GLN A C 1
ATOM 1599 O O . GLN A 1 187 ? -34.423 3.403 25.802 1.00 53.97 187 GLN A O 1
ATOM 1604 N N . ASP A 1 188 ? -34.092 4.062 23.681 1.00 52.44 188 ASP A N 1
ATOM 1605 C CA . ASP A 1 188 ? -35.073 3.154 23.107 1.00 52.44 188 ASP A CA 1
ATOM 1606 C C . ASP A 1 188 ? -34.415 1.791 22.897 1.00 52.44 188 ASP A C 1
ATOM 1608 O O . ASP A 1 188 ? -33.494 1.657 22.092 1.00 52.44 188 ASP A O 1
ATOM 1612 N N . GLY A 1 189 ? -34.880 0.791 23.655 1.00 51.97 189 GLY A N 1
ATOM 1613 C CA . GLY A 1 189 ? -34.356 -0.579 23.749 1.00 51.97 189 GLY A CA 1
ATOM 1614 C C . GLY A 1 189 ? -34.453 -1.416 22.469 1.00 51.97 189 GLY A C 1
ATOM 1615 O O . GLY A 1 189 ? -34.955 -2.540 22.485 1.00 51.97 189 GLY A O 1
ATOM 1616 N N . ASN A 1 190 ? -33.971 -0.883 21.352 1.00 53.88 190 ASN A N 1
ATOM 1617 C CA . ASN A 1 190 ? -33.843 -1.596 20.100 1.00 53.88 190 ASN A CA 1
ATOM 1618 C C . ASN A 1 190 ? -32.686 -2.595 20.168 1.00 53.88 190 ASN A C 1
ATOM 1620 O O . ASN A 1 190 ? -31.641 -2.350 20.770 1.00 53.88 190 ASN A O 1
ATOM 1624 N N . LYS A 1 191 ? -32.909 -3.751 19.535 1.00 53.94 191 LYS A N 1
ATOM 1625 C CA . LYS A 1 191 ? -31.957 -4.860 19.435 1.00 53.94 191 LYS A CA 1
ATOM 1626 C C . LYS A 1 191 ? -30.596 -4.348 18.968 1.00 53.94 191 LYS A C 1
ATOM 1628 O O . LYS A 1 191 ? -30.475 -3.875 17.843 1.00 53.94 191 LYS A O 1
ATOM 1633 N N . ILE A 1 192 ? -29.596 -4.515 19.825 1.00 55.84 192 ILE A N 1
ATOM 1634 C CA . ILE A 1 192 ? -28.180 -4.349 19.505 1.00 55.84 192 ILE A CA 1
ATOM 1635 C C . ILE A 1 192 ? -27.861 -5.346 18.370 1.00 55.84 192 ILE A C 1
ATOM 1637 O O . ILE A 1 192 ? -28.044 -6.551 18.573 1.00 55.84 192 ILE A O 1
ATOM 1641 N N . PRO A 1 193 ? -27.490 -4.900 17.154 1.00 59.22 193 PRO A N 1
ATOM 1642 C CA . PRO A 1 193 ? -27.164 -5.824 16.068 1.00 59.22 193 PRO A CA 1
ATOM 1643 C C . PRO A 1 193 ? -25.911 -6.659 16.399 1.00 59.22 193 PRO A C 1
ATOM 1645 O O . PRO A 1 193 ? -25.157 -6.321 17.306 1.00 59.22 193 PRO A O 1
ATOM 1648 N N . LYS A 1 194 ? -25.667 -7.749 15.651 1.00 58.19 194 LYS A N 1
ATOM 1649 C CA . LYS A 1 194 ? -24.635 -8.779 15.937 1.00 58.19 194 LYS A CA 1
ATOM 1650 C C . LYS A 1 194 ? -23.219 -8.228 16.223 1.00 58.19 194 LYS A C 1
ATOM 1652 O O . LYS A 1 194 ? -22.470 -8.886 16.930 1.00 58.19 194 LYS A O 1
ATOM 1657 N N . TYR A 1 195 ? -22.869 -7.046 15.709 1.00 60.44 195 TYR A N 1
ATOM 1658 C CA . TYR A 1 195 ? -21.525 -6.450 15.795 1.00 60.44 195 TYR A CA 1
ATOM 1659 C C . TYR A 1 195 ? -21.463 -5.148 16.596 1.00 60.44 195 TYR A C 1
ATOM 1661 O O . TYR A 1 195 ? -20.801 -4.189 16.199 1.00 60.44 195 TYR A O 1
ATOM 1669 N N . PHE A 1 196 ? -22.209 -5.094 17.692 1.00 62.06 196 PHE A N 1
ATOM 1670 C CA . PHE A 1 196 ? -22.290 -3.921 18.545 1.00 62.06 196 PHE A CA 1
ATOM 1671 C C . PHE A 1 196 ? -22.039 -4.345 19.989 1.00 62.06 196 PHE A C 1
ATOM 1673 O O . PHE A 1 196 ? -22.622 -5.319 20.469 1.00 62.06 196 PHE A O 1
ATOM 1680 N N . ILE A 1 197 ? -21.197 -3.595 20.689 1.00 61.78 197 ILE A N 1
ATOM 1681 C CA . ILE A 1 197 ? -20.980 -3.760 22.126 1.00 61.78 197 ILE A CA 1
ATOM 1682 C C . ILE A 1 197 ? -21.265 -2.454 22.837 1.00 61.78 197 ILE A C 1
ATOM 1684 O O . ILE A 1 197 ? -21.118 -1.366 22.286 1.00 61.78 197 ILE A O 1
ATOM 1688 N N . VAL A 1 198 ? -21.645 -2.580 24.093 1.00 59.25 198 VAL A N 1
ATOM 1689 C CA . VAL A 1 198 ? -21.726 -1.464 25.014 1.00 59.25 198 VAL A CA 1
ATOM 1690 C C . VAL A 1 198 ? -20.363 -1.300 25.670 1.00 59.25 198 VAL A C 1
ATOM 1692 O O . VAL A 1 198 ? -19.880 -2.231 26.305 1.00 59.25 198 VAL A O 1
ATOM 1695 N N . ASP A 1 199 ? -19.764 -0.121 25.544 1.00 62.84 199 ASP A N 1
ATOM 1696 C CA . ASP A 1 199 ? -18.641 0.251 26.395 1.00 62.84 199 ASP A CA 1
ATOM 1697 C C . ASP A 1 199 ? -19.183 0.671 27.772 1.00 62.84 199 ASP A C 1
ATOM 1699 O O . ASP A 1 199 ? -19.802 1.733 27.930 1.00 62.84 199 ASP A O 1
ATOM 1703 N N . ASP A 1 200 ? -18.976 -0.198 28.763 1.00 56.56 200 ASP A N 1
ATOM 1704 C CA . ASP A 1 200 ? -19.429 -0.020 30.147 1.00 56.56 200 ASP A CA 1
ATOM 1705 C C . ASP A 1 200 ? -18.783 1.201 30.827 1.00 56.56 200 ASP A C 1
ATOM 1707 O O . ASP A 1 200 ? -19.355 1.745 31.773 1.00 56.56 200 ASP A O 1
ATOM 1711 N N . GLY A 1 201 ? -17.635 1.676 30.325 1.00 59.78 201 GLY A N 1
ATOM 1712 C CA . GLY A 1 201 ? -16.947 2.860 30.843 1.00 59.78 201 GLY A CA 1
ATOM 1713 C C . GLY A 1 201 ? -17.484 4.193 30.312 1.00 59.78 201 GLY A C 1
ATOM 1714 O O . GLY A 1 201 ? -17.422 5.196 31.024 1.00 59.78 201 GLY A O 1
ATOM 1715 N N . SER A 1 202 ? -18.025 4.228 29.087 1.00 59.44 202 SER A N 1
ATOM 1716 C CA . SER A 1 202 ? -18.414 5.481 28.411 1.00 59.44 202 SER A CA 1
ATOM 1717 C C . SER A 1 202 ? -19.896 5.592 28.044 1.00 59.44 202 SER A C 1
ATOM 1719 O O . SER A 1 202 ? -20.328 6.636 27.553 1.00 59.44 202 SER A O 1
ATOM 1721 N N . ASN A 1 203 ? -20.698 4.550 28.296 1.00 64.88 203 ASN A N 1
ATOM 1722 C CA . ASN A 1 203 ? -22.107 4.474 27.895 1.00 64.88 203 ASN A CA 1
ATOM 1723 C C . ASN A 1 203 ? -22.321 4.679 26.379 1.00 64.88 203 ASN A C 1
ATOM 1725 O O . ASN A 1 203 ? -23.387 5.124 25.941 1.00 64.88 203 ASN A O 1
ATOM 1729 N N . LYS A 1 204 ? -21.298 4.351 25.583 1.00 67.06 204 LYS A N 1
ATOM 1730 C CA . LYS A 1 204 ? -21.322 4.366 24.120 1.00 67.06 204 LYS A CA 1
ATOM 1731 C C . LYS A 1 204 ? -21.535 2.954 23.588 1.00 67.06 204 LYS A C 1
ATOM 1733 O O . LYS A 1 204 ? -21.223 1.968 24.254 1.00 67.06 204 LYS A O 1
ATOM 1738 N N . ILE A 1 205 ? -22.090 2.868 22.391 1.00 73.75 205 ILE A N 1
ATOM 1739 C CA . ILE A 1 205 ? -22.164 1.651 21.601 1.00 73.75 205 ILE A CA 1
ATOM 1740 C C . ILE A 1 205 ? -21.037 1.720 20.574 1.00 73.75 205 ILE A C 1
ATOM 1742 O O . ILE A 1 205 ? -20.970 2.665 19.786 1.00 73.75 205 ILE A O 1
ATOM 1746 N N . VAL A 1 206 ? -20.152 0.728 20.605 1.00 77.81 206 VAL A N 1
ATOM 1747 C CA . VAL A 1 206 ? -19.067 0.569 19.635 1.00 77.81 206 VAL A CA 1
ATOM 1748 C C . VAL A 1 206 ? -19.522 -0.412 18.569 1.00 77.81 206 VAL A C 1
ATOM 1750 O O . VAL A 1 206 ? -20.043 -1.482 18.892 1.00 77.81 206 VAL A O 1
ATOM 1753 N N . SER A 1 207 ? -19.313 -0.057 17.306 1.00 81.38 207 SER A N 1
ATOM 1754 C CA . SER A 1 207 ? -19.530 -0.950 16.168 1.00 81.38 207 SER A CA 1
ATOM 1755 C C . SER A 1 207 ? -18.438 -0.787 15.123 1.00 81.38 207 SER A C 1
ATOM 1757 O O . SER A 1 207 ? -17.770 0.246 15.068 1.00 81.38 207 SER A O 1
ATOM 1759 N N . TYR A 1 208 ? -18.271 -1.806 14.284 1.00 83.69 208 TYR A N 1
ATOM 1760 C CA . TYR A 1 208 ? -17.325 -1.785 13.175 1.00 83.69 208 TYR A CA 1
ATOM 1761 C C . TYR A 1 208 ? -18.061 -1.965 11.853 1.00 83.69 208 TYR A C 1
ATOM 1763 O O . TYR A 1 208 ? -18.887 -2.869 11.699 1.00 83.69 208 TYR A O 1
ATOM 1771 N N . ARG A 1 209 ? -17.741 -1.110 10.882 1.00 80.12 209 ARG A N 1
ATOM 1772 C CA . ARG A 1 209 ? -18.257 -1.181 9.516 1.00 80.12 209 ARG A CA 1
ATOM 1773 C C . ARG A 1 209 ? -17.109 -1.399 8.546 1.00 80.12 209 ARG A C 1
ATOM 1775 O O . ARG A 1 209 ? -16.118 -0.683 8.595 1.00 80.12 209 ARG A O 1
ATOM 1782 N N . ILE A 1 210 ? -17.271 -2.355 7.638 1.00 80.81 210 ILE A N 1
ATOM 1783 C CA . ILE A 1 210 ? -16.295 -2.618 6.579 1.00 80.81 210 ILE A CA 1
ATOM 1784 C C . ILE A 1 210 ? -16.725 -1.886 5.314 1.00 80.81 210 ILE A C 1
ATOM 1786 O O . ILE A 1 210 ? -17.826 -2.110 4.801 1.00 80.81 210 ILE A O 1
ATOM 1790 N N . ASN A 1 211 ? -15.832 -1.048 4.805 1.00 79.12 211 ASN A N 1
ATOM 1791 C CA . ASN A 1 211 ? -15.912 -0.465 3.481 1.00 79.12 211 ASN A CA 1
ATOM 1792 C C . ASN A 1 211 ? -14.977 -1.244 2.560 1.00 79.12 211 ASN A C 1
ATOM 1794 O O . ASN A 1 211 ? -13.812 -1.489 2.875 1.00 79.12 211 ASN A O 1
ATOM 1798 N N . ARG A 1 212 ? -15.511 -1.676 1.420 1.00 74.94 212 ARG A N 1
ATOM 1799 C CA . ARG A 1 212 ? -14.701 -2.321 0.388 1.00 74.94 212 ARG A CA 1
ATOM 1800 C C . ARG A 1 212 ? -13.814 -1.272 -0.282 1.00 74.94 212 ARG A C 1
ATOM 1802 O O . ARG A 1 212 ? -14.235 -0.116 -0.313 1.00 74.94 212 ARG A O 1
ATOM 1809 N N . PRO A 1 213 ? -12.654 -1.674 -0.831 1.00 72.12 213 PRO A N 1
ATOM 1810 C CA . PRO A 1 213 ? -11.940 -0.794 -1.743 1.00 72.12 213 PRO A CA 1
ATOM 1811 C C . PRO A 1 213 ? -12.904 -0.412 -2.872 1.00 72.12 213 PRO A C 1
ATOM 1813 O O . PRO A 1 213 ? -13.630 -1.269 -3.394 1.00 72.12 213 PRO A O 1
ATOM 1816 N N . GLU A 1 214 ? -12.996 0.877 -3.178 1.00 61.41 214 GLU A N 1
ATOM 1817 C CA . GLU A 1 214 ? -13.790 1.317 -4.314 1.00 61.41 214 GLU A CA 1
ATOM 1818 C C . GLU A 1 214 ? -13.018 0.962 -5.584 1.00 61.41 214 GLU A C 1
ATOM 1820 O O . GLU A 1 214 ? -11.817 1.201 -5.687 1.00 61.41 214 GLU A O 1
ATOM 1825 N N . ILE A 1 215 ? -13.709 0.409 -6.583 1.00 52.44 215 ILE A N 1
ATOM 1826 C CA . ILE A 1 215 ? -13.138 0.234 -7.922 1.00 52.44 215 ILE A CA 1
ATOM 1827 C C . ILE A 1 215 ? -12.966 1.642 -8.507 1.00 52.44 215 ILE A C 1
ATOM 1829 O O . ILE A 1 215 ? -13.865 2.159 -9.163 1.00 52.44 215 ILE A O 1
ATOM 1833 N N . ASN A 1 216 ? -11.848 2.291 -8.182 1.00 48.56 216 ASN A N 1
ATOM 1834 C CA . ASN A 1 216 ? -11.278 3.468 -8.832 1.00 48.56 216 ASN A CA 1
ATOM 1835 C C . ASN A 1 216 ? -12.291 4.564 -9.238 1.00 48.56 216 ASN A C 1
ATOM 1837 O O . ASN A 1 216 ? -12.415 4.906 -10.415 1.00 48.56 216 ASN A O 1
ATOM 1841 N N . LYS A 1 217 ? -13.048 5.132 -8.283 1.00 48.06 217 LYS A N 1
ATOM 1842 C CA . LYS A 1 217 ? -13.908 6.302 -8.581 1.00 48.06 217 LYS A CA 1
ATOM 1843 C C . LYS A 1 217 ? -13.685 7.535 -7.714 1.00 48.06 217 LYS A C 1
ATOM 1845 O O . LYS A 1 217 ? -14.034 8.618 -8.180 1.00 48.06 217 LYS A O 1
ATOM 1850 N N . THR A 1 218 ? -13.101 7.430 -6.518 1.00 41.31 218 THR A N 1
ATOM 1851 C CA . THR A 1 218 ? -12.987 8.603 -5.627 1.00 41.31 218 THR A CA 1
ATOM 1852 C C . THR A 1 218 ? -11.662 8.749 -4.871 1.00 41.31 218 THR A C 1
ATOM 1854 O O . THR A 1 218 ? -11.246 9.886 -4.648 1.00 41.31 218 THR A O 1
ATOM 1857 N N . VAL A 1 219 ? -10.950 7.666 -4.536 1.00 45.69 219 VAL A N 1
ATOM 1858 C CA . VAL A 1 219 ? -9.654 7.741 -3.831 1.00 45.69 219 VAL A CA 1
ATOM 1859 C C . VAL A 1 219 ? -8.514 7.677 -4.849 1.00 45.69 219 VAL A C 1
ATOM 1861 O O . VAL A 1 219 ? -8.062 6.609 -5.248 1.00 45.69 219 VAL A O 1
ATOM 1864 N N . MET A 1 220 ? -8.080 8.843 -5.334 1.00 51.38 220 MET A N 1
ATOM 1865 C CA . MET A 1 220 ? -6.969 8.952 -6.285 1.00 51.38 220 MET A CA 1
ATOM 1866 C C . MET A 1 220 ? -5.626 8.730 -5.573 1.00 51.38 220 MET A C 1
ATOM 1868 O O . MET A 1 220 ? -4.918 9.687 -5.270 1.00 51.38 220 MET A O 1
ATOM 1872 N N . HIS A 1 221 ? -5.255 7.474 -5.307 1.00 60.72 221 HIS A N 1
ATOM 1873 C CA . HIS A 1 221 ? -3.843 7.158 -5.089 1.00 60.72 221 HIS A CA 1
ATOM 1874 C C . HIS A 1 221 ? -3.078 7.400 -6.389 1.00 60.72 221 HIS A C 1
ATOM 1876 O O . HIS A 1 221 ? -3.585 7.140 -7.486 1.00 60.72 221 HIS A O 1
ATOM 1882 N N . ILE A 1 222 ? -1.861 7.930 -6.266 1.00 60.19 222 ILE A N 1
ATOM 1883 C CA . ILE A 1 222 ? -1.102 8.402 -7.420 1.00 60.19 222 ILE A CA 1
ATOM 1884 C C . ILE A 1 222 ? -0.898 7.245 -8.396 1.00 60.19 222 ILE A C 1
ATOM 1886 O O . ILE A 1 222 ? -0.384 6.176 -8.046 1.00 60.19 222 ILE A O 1
ATOM 1890 N N . THR A 1 223 ? -1.324 7.473 -9.636 1.00 66.88 223 THR A N 1
ATOM 1891 C CA . THR A 1 223 ? -1.106 6.521 -10.718 1.00 66.88 223 THR A CA 1
ATOM 1892 C C . THR A 1 223 ? 0.358 6.584 -11.125 1.00 66.88 223 THR A C 1
ATOM 1894 O O . THR A 1 223 ? 0.848 7.640 -11.514 1.00 66.88 223 THR A O 1
ATOM 1897 N N . SER A 1 224 ? 1.062 5.457 -11.060 1.00 72.25 224 SER A N 1
ATOM 1898 C CA . SER A 1 224 ? 2.477 5.388 -11.436 1.00 72.25 224 SER A CA 1
ATOM 1899 C C . SER A 1 224 ? 2.694 4.473 -12.629 1.00 72.25 224 SER A C 1
ATOM 1901 O O . SER A 1 224 ? 2.018 3.451 -12.757 1.00 72.25 224 SER A O 1
ATOM 1903 N N . ILE A 1 225 ? 3.661 4.808 -13.486 1.00 78.31 225 ILE A N 1
ATOM 1904 C CA . ILE A 1 225 ? 4.103 3.906 -14.552 1.00 78.31 225 ILE A CA 1
ATOM 1905 C C . ILE A 1 225 ? 5.221 3.011 -14.032 1.00 78.31 225 ILE A C 1
ATOM 1907 O O . ILE A 1 225 ? 6.320 3.461 -13.697 1.00 78.31 225 ILE A O 1
ATOM 1911 N N . ILE A 1 226 ? 4.971 1.707 -14.061 1.00 82.12 226 ILE A N 1
ATOM 1912 C CA . ILE A 1 226 ? 5.933 0.689 -13.674 1.00 82.12 226 ILE A CA 1
ATOM 1913 C C . ILE A 1 226 ? 6.600 0.126 -14.925 1.00 82.12 226 ILE A C 1
ATOM 1915 O O . ILE A 1 226 ? 5.982 -0.563 -15.734 1.00 82.12 226 ILE A O 1
ATOM 1919 N N . VAL A 1 227 ? 7.894 0.419 -15.077 1.00 80.81 227 VAL A N 1
ATOM 1920 C CA . VAL A 1 227 ? 8.720 -0.087 -16.191 1.00 80.81 227 VAL A CA 1
ATOM 1921 C C . VAL A 1 227 ? 9.908 -0.928 -15.732 1.00 80.81 227 VAL A C 1
ATOM 1923 O O . VAL A 1 227 ? 10.605 -1.524 -16.549 1.00 80.81 227 VAL A O 1
ATOM 1926 N N . SER A 1 228 ? 10.187 -0.965 -14.427 1.00 83.06 228 SER A N 1
ATOM 1927 C CA . SER A 1 228 ? 11.357 -1.645 -13.880 1.00 83.06 228 SER A CA 1
ATOM 1928 C C . SER A 1 228 ? 11.179 -2.023 -12.410 1.00 83.06 228 SER A C 1
ATOM 1930 O O . SER A 1 228 ? 10.310 -1.497 -11.712 1.00 83.06 228 SER A O 1
ATOM 1932 N N . LYS A 1 229 ? 12.092 -2.872 -11.916 1.00 85.69 229 LYS A N 1
ATOM 1933 C CA . LYS A 1 229 ? 12.198 -3.211 -10.489 1.00 85.69 229 LYS A CA 1
ATOM 1934 C C . LYS A 1 229 ? 12.439 -1.992 -9.595 1.00 85.69 229 LYS A C 1
ATOM 1936 O O . LYS A 1 229 ? 12.035 -1.997 -8.440 1.00 85.69 229 LYS A O 1
ATOM 1941 N N . LEU A 1 230 ? 13.101 -0.955 -10.109 1.00 86.56 230 LEU A N 1
ATOM 1942 C CA . LEU A 1 230 ? 13.293 0.278 -9.350 1.00 86.56 230 LEU A CA 1
ATOM 1943 C C . LEU A 1 230 ? 11.949 0.986 -9.135 1.00 86.56 230 LEU A C 1
ATOM 1945 O O . LEU A 1 230 ? 11.639 1.357 -8.010 1.00 86.56 230 LEU A O 1
ATOM 1949 N N . ASN A 1 231 ? 11.121 1.080 -10.182 1.00 86.44 231 ASN A N 1
ATOM 1950 C CA . ASN A 1 231 ? 9.826 1.762 -10.102 1.00 86.44 231 ASN A CA 1
ATOM 1951 C C . ASN A 1 231 ? 8.870 1.067 -9.133 1.00 86.44 231 ASN A C 1
ATOM 1953 O O . ASN A 1 231 ? 8.252 1.744 -8.323 1.00 86.44 231 ASN A O 1
ATOM 1957 N N . ILE A 1 232 ? 8.788 -0.270 -9.158 1.00 91.44 232 ILE A N 1
ATOM 1958 C CA . ILE A 1 232 ? 7.930 -0.988 -8.203 1.00 91.44 232 ILE A CA 1
ATOM 1959 C C . ILE A 1 232 ? 8.440 -0.853 -6.762 1.00 91.44 232 ILE A C 1
ATOM 1961 O O . ILE A 1 232 ? 7.638 -0.760 -5.840 1.00 91.44 232 ILE A O 1
ATOM 1965 N N . ASN A 1 233 ? 9.757 -0.781 -6.545 1.00 92.31 233 ASN A N 1
ATOM 1966 C CA . ASN A 1 233 ? 10.310 -0.555 -5.209 1.00 92.31 233 ASN A CA 1
ATOM 1967 C C . ASN A 1 233 ? 10.020 0.858 -4.692 1.00 92.31 233 ASN A C 1
ATOM 1969 O O . ASN A 1 233 ? 9.722 1.016 -3.512 1.00 92.31 233 ASN A O 1
ATOM 1973 N 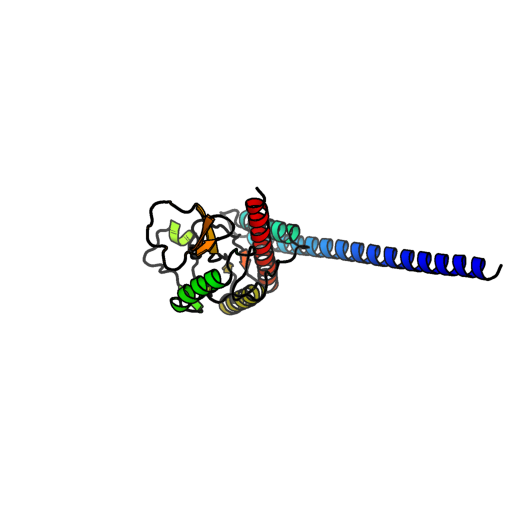N . ASP A 1 234 ? 10.082 1.874 -5.551 1.00 90.75 234 ASP A N 1
ATOM 1974 C CA . ASP A 1 234 ? 9.677 3.228 -5.167 1.00 90.75 234 ASP A CA 1
ATOM 1975 C C . ASP A 1 234 ? 8.164 3.300 -4.923 1.00 90.75 234 ASP A C 1
ATOM 1977 O O . ASP A 1 234 ? 7.731 3.910 -3.950 1.00 90.75 234 ASP A O 1
ATOM 1981 N N . TYR A 1 235 ? 7.364 2.578 -5.711 1.00 92.19 235 TYR A N 1
ATOM 1982 C CA . TYR A 1 235 ? 5.925 2.467 -5.481 1.00 92.19 235 TYR A CA 1
ATOM 1983 C C . TYR A 1 235 ? 5.589 1.806 -4.136 1.00 92.19 235 TYR A C 1
ATOM 1985 O O . TYR A 1 235 ? 4.710 2.277 -3.424 1.00 92.19 235 TYR A O 1
ATOM 1993 N N . LYS A 1 236 ? 6.330 0.767 -3.723 1.00 95.06 236 LYS A N 1
ATOM 1994 C CA . LYS A 1 236 ? 6.195 0.172 -2.380 1.00 95.06 236 LYS A CA 1
ATOM 1995 C C . LYS A 1 236 ? 6.453 1.188 -1.272 1.00 95.06 236 LYS A C 1
ATOM 1997 O O . LYS A 1 236 ? 5.658 1.280 -0.343 1.00 95.06 236 LYS A O 1
ATOM 2002 N N . LYS A 1 237 ? 7.519 1.991 -1.391 1.00 94.06 237 LYS A N 1
ATOM 2003 C CA . LYS A 1 237 ? 7.792 3.078 -0.434 1.00 94.06 237 LYS A CA 1
ATOM 2004 C C . LYS A 1 237 ? 6.626 4.064 -0.386 1.00 94.06 237 LYS A C 1
ATOM 2006 O O . LYS A 1 237 ? 6.215 4.446 0.699 1.00 94.06 237 LYS A O 1
ATOM 2011 N N . TYR A 1 238 ? 6.059 4.420 -1.540 1.00 92.44 238 TYR A N 1
ATOM 2012 C CA . TYR A 1 238 ? 4.874 5.276 -1.612 1.00 92.44 238 TYR A CA 1
ATOM 2013 C C . TYR A 1 238 ? 3.656 4.659 -0.894 1.00 92.44 238 TYR A C 1
ATOM 2015 O O . TYR A 1 238 ? 2.981 5.349 -0.126 1.00 92.44 238 TYR A O 1
ATOM 2023 N N . VAL A 1 239 ? 3.408 3.352 -1.056 1.00 93.19 239 VAL A N 1
ATOM 2024 C CA . VAL A 1 239 ? 2.359 2.635 -0.303 1.00 93.19 239 VAL A CA 1
ATOM 2025 C C . VAL A 1 239 ? 2.624 2.695 1.204 1.00 93.19 239 VAL A C 1
ATOM 2027 O O . VAL A 1 239 ? 1.702 2.941 1.978 1.00 93.19 239 VAL A O 1
ATOM 2030 N N . HIS A 1 240 ? 3.876 2.522 1.640 1.00 94.50 240 HIS A N 1
ATOM 2031 C CA . HIS A 1 240 ? 4.237 2.624 3.061 1.00 94.50 240 HIS A CA 1
ATOM 2032 C C . HIS A 1 240 ? 3.978 4.031 3.601 1.00 94.50 240 HIS A C 1
ATOM 2034 O O . HIS A 1 240 ? 3.326 4.171 4.631 1.00 94.50 240 HIS A O 1
ATOM 2040 N N . SER A 1 241 ? 4.410 5.066 2.877 1.00 92.75 241 SER A N 1
ATOM 2041 C CA . SER A 1 241 ? 4.146 6.469 3.215 1.00 92.75 241 SER A CA 1
ATOM 2042 C C . SER A 1 241 ? 2.652 6.775 3.303 1.00 92.75 241 SER A C 1
ATOM 2044 O O . SER A 1 241 ? 2.231 7.522 4.177 1.00 92.75 241 SER A O 1
ATOM 2046 N N . THR A 1 242 ? 1.835 6.151 2.453 1.00 90.94 242 THR A N 1
ATOM 2047 C CA . THR A 1 242 ? 0.372 6.279 2.511 1.00 90.94 242 THR A CA 1
ATOM 2048 C C . THR A 1 242 ? -0.196 5.675 3.790 1.00 90.94 242 THR A C 1
ATOM 2050 O O . THR A 1 242 ? -1.025 6.299 4.444 1.00 90.94 242 THR A O 1
ATOM 2053 N N . ILE A 1 243 ? 0.270 4.491 4.197 1.00 91.56 243 ILE A N 1
ATOM 2054 C CA . ILE A 1 243 ? -0.163 3.873 5.459 1.00 91.56 243 ILE A CA 1
ATOM 2055 C C . ILE A 1 243 ? 0.198 4.773 6.651 1.00 91.56 243 ILE A C 1
ATOM 2057 O O . ILE A 1 243 ? -0.632 4.964 7.538 1.00 91.56 243 ILE A O 1
ATOM 2061 N N . ILE A 1 244 ? 1.405 5.351 6.657 1.00 91.50 244 ILE A N 1
ATOM 2062 C CA . ILE A 1 244 ? 1.853 6.278 7.708 1.00 91.50 244 ILE A CA 1
ATOM 2063 C C . ILE A 1 244 ? 0.958 7.522 7.739 1.00 91.50 244 ILE A C 1
ATOM 2065 O O . ILE A 1 244 ? 0.435 7.872 8.793 1.00 91.50 244 ILE A O 1
ATOM 2069 N N . GLN A 1 245 ? 0.698 8.138 6.586 1.00 90.25 245 GLN A N 1
ATOM 2070 C CA . GLN A 1 245 ? -0.205 9.285 6.477 1.00 90.25 245 GLN A CA 1
ATOM 2071 C C . GLN A 1 245 ? -1.613 8.978 7.012 1.00 90.25 245 GLN A C 1
ATOM 2073 O O . GLN A 1 245 ? -2.211 9.797 7.715 1.00 90.25 245 GLN A O 1
ATOM 2078 N N . MET A 1 246 ? -2.157 7.800 6.692 1.00 88.00 246 MET A N 1
ATOM 2079 C CA . MET A 1 246 ? -3.456 7.358 7.206 1.00 88.00 246 MET A CA 1
ATOM 2080 C C . MET A 1 246 ? -3.431 7.179 8.732 1.00 88.00 246 MET A C 1
ATOM 2082 O O . MET A 1 246 ? -4.395 7.556 9.398 1.00 88.00 246 MET A O 1
ATOM 2086 N N . GLN A 1 247 ? -2.337 6.651 9.296 1.00 89.19 247 GLN A N 1
ATOM 2087 C CA . GLN A 1 247 ? -2.143 6.561 10.749 1.00 89.19 247 GLN A CA 1
ATOM 2088 C C . GLN A 1 247 ? -2.106 7.947 11.403 1.00 89.19 247 GLN A C 1
ATOM 2090 O O . GLN A 1 247 ? -2.831 8.186 12.367 1.00 89.19 247 GLN A O 1
ATOM 2095 N N . GLU A 1 248 ? -1.319 8.879 10.865 1.00 86.19 248 GLU A N 1
ATOM 2096 C CA . GLU A 1 248 ? -1.233 10.246 11.390 1.00 86.19 248 GLU A CA 1
ATOM 2097 C C . GLU A 1 248 ? -2.571 10.979 11.347 1.00 86.19 248 GLU A C 1
ATOM 2099 O O . GLU A 1 248 ? -2.968 11.583 12.342 1.00 86.19 248 GLU A O 1
ATOM 2104 N N . SER A 1 249 ? -3.286 10.891 10.222 1.00 83.44 249 SER A N 1
ATOM 2105 C CA . SER A 1 249 ? -4.578 11.565 10.041 1.00 83.44 249 SER A CA 1
ATOM 2106 C C . SER A 1 249 ? -5.588 11.102 11.094 1.00 83.44 249 SER A C 1
ATOM 2108 O O . SER A 1 249 ? -6.246 11.917 11.731 1.00 83.44 249 SER A O 1
ATOM 2110 N N . ILE A 1 250 ? -5.639 9.793 11.362 1.00 78.69 250 ILE A N 1
ATOM 2111 C CA . ILE A 1 250 ? -6.525 9.224 12.387 1.00 78.69 250 ILE A CA 1
ATOM 2112 C C . ILE A 1 250 ? -6.097 9.632 13.801 1.00 78.69 250 ILE A C 1
ATOM 2114 O O . ILE A 1 250 ? -6.953 9.846 14.659 1.00 78.69 250 ILE A O 1
ATOM 2118 N N . ILE A 1 251 ? -4.795 9.742 14.074 1.00 74.50 251 ILE A N 1
ATOM 2119 C CA . ILE A 1 251 ? -4.300 10.220 15.373 1.00 74.50 251 ILE A CA 1
ATOM 2120 C C . ILE A 1 251 ? -4.725 11.673 15.609 1.00 74.50 251 ILE A C 1
ATOM 2122 O O . ILE A 1 251 ? -5.151 11.995 16.715 1.00 74.50 251 ILE A O 1
ATOM 2126 N N . VAL A 1 252 ? -4.638 12.531 14.590 1.00 65.44 252 VAL A N 1
ATOM 2127 C CA . VAL A 1 252 ? -5.089 13.927 14.682 1.00 65.44 252 VAL A CA 1
ATOM 2128 C C . VAL A 1 252 ? -6.599 13.989 14.932 1.00 65.44 252 VAL A C 1
ATOM 2130 O O . VAL A 1 252 ? -7.018 14.604 15.910 1.00 65.44 252 VAL A O 1
ATOM 2133 N N . ASP A 1 253 ? -7.400 13.266 14.145 1.00 60.50 253 ASP A N 1
ATOM 2134 C CA . ASP A 1 253 ? -8.869 13.250 14.256 1.00 60.50 253 ASP A CA 1
ATOM 2135 C C . ASP A 1 253 ? -9.384 12.698 15.598 1.00 60.50 253 ASP A C 1
ATOM 2137 O O . ASP A 1 253 ? -10.505 12.985 16.011 1.00 60.50 253 ASP A O 1
ATOM 2141 N N . THR A 1 254 ? -8.594 11.863 16.279 1.00 56.50 254 THR A N 1
ATOM 2142 C CA . THR A 1 254 ? -8.967 11.258 17.570 1.00 56.50 254 THR A CA 1
ATOM 2143 C C . THR A 1 254 ? -8.473 12.043 18.789 1.00 56.50 254 THR A C 1
ATOM 2145 O O . THR A 1 254 ? -8.839 11.689 19.913 1.00 56.50 254 THR A O 1
ATOM 2148 N N . GLN A 1 255 ? -7.651 13.083 18.593 1.00 47.34 255 GLN A N 1
ATOM 2149 C CA . GLN A 1 255 ? -7.152 13.970 19.655 1.00 47.34 255 GLN A CA 1
ATOM 2150 C C . GLN A 1 255 ? -7.949 15.280 19.807 1.00 47.34 255 GLN A C 1
ATOM 2152 O O . GLN A 1 255 ? -7.761 15.962 20.820 1.00 47.34 255 GLN A O 1
ATOM 2157 N N . GLU A 1 256 ? -8.829 15.617 18.857 1.00 34.84 256 GLU A N 1
ATOM 2158 C CA . GLU A 1 256 ? -9.835 16.694 18.973 1.00 34.84 256 GLU A CA 1
ATOM 2159 C C . GLU A 1 256 ? -11.118 16.234 19.693 1.00 34.84 256 GLU A C 1
ATOM 2161 O O . GLU A 1 256 ? -11.670 17.049 20.474 1.00 34.84 256 GLU A O 1
#

Radius of gyration: 25.67 Å; chains: 1; bounding box: 82×33×76 Å

Organism: NCBI:txid222440

Sequence (256 aa):
MNKTIQFFRNQYDEDLKNYRKKQEIEREKEIERERQQRETDERLKRMAERLFALEQEPDINIVDLLKTFEDEMWEMINFYKHDQIIEYGNLDMILLTQPINMDLLYDVVTDFRDRMADEVVITADILNLTDQDIKNSPTLEFYKNDIKNYKDCDKFLDKVFEQEGKRPFNISFDFGTIIQHNEPKSQDGNKIPKYFIVDDGSNKIVSYRINRPEINKTVMHITSIIVSKLNINDYKKYVHSTIIQMQESIIVDTQE

pLDDT: mean 75.19, std 13.76, range [34.84, 96.25]

Foldseek 3Di:
DVVVVVVVVVVVVVVVVVVVVVVVVVVVVVVVVVVVVVVVVVVVVVLVVVVVVVVVDDDDCVSVLQVVLVVVLVVLLVVCVPPAQDDPPQWQARDLDDDPDPVLVCVVLVVVLVPDDQWDKDAPPPPPDDPVRVVFFDRIDIDGSRDTDLVSVLVSLVVVCVVPLVAKDKDDDFDWDKDKDWAADDPPPDDDPPRWDQDPVPNTIIGIDIGHTDRGDPDCDRIHIDNDPVRSVSVSSSVRSVSVVSSVVVVVVVVD

Secondary structure (DSSP, 8-state):
-HHHHHHHHHHHHHHHHHHHHHHHHHHHHHHHHHHHHHHHHHHHHHHHHHHHHHTTS-SS-HHHHHHHHHHHHHHHHHHTTT------SS-SS--SS--S-HHHHHHHHHHHHTTS-SEEEEE--TTS--HHHHHHS-SEEEEES---SHHHHHHHHHHHHHHHTTS-EEE-----EEEEEEEEPPSS-----TTEEEETTTTEEEEEEEEPPPSSSS--PPPEEE-SHHHHHHHHHHHHHHHHHHHHHHHHHHH-